Protein AF-C4Z2N6-F1 (afdb_monomer_lite)

Secondary structure (DSSP, 8-state):
---EEEE--SHHHHHHHHHH-TTTEEEEE-S-TTTTT-EETTEEEE-GGGS-TTGGG-EEEE-S-HHHHHHHHHHHHHTT---EEEHHHHHHHHHTTSS-HHHHHHHTT-HHHHHHHHHHHHHHHHHHHHHHHHHHHHHT-TTSPPPP-HHHHHHHHHHHHHHHHHHHHHHHTT---EE-HHHHHHHHHTSSS-TT-----EE--GGG--

Structure (mmCIF, N/CA/C/O backbone):
data_AF-C4Z2N6-F1
#
_entry.id   AF-C4Z2N6-F1
#
loop_
_atom_site.group_PDB
_atom_site.id
_atom_site.type_symbol
_atom_site.label_atom_id
_atom_site.label_alt_id
_atom_site.label_comp_id
_atom_site.label_asym_id
_atom_site.label_entity_id
_atom_site.label_seq_id
_atom_site.pdbx_PDB_ins_code
_atom_site.Cartn_x
_atom_site.Cartn_y
_atom_site.Cartn_z
_atom_site.occupancy
_atom_site.B_iso_or_equiv
_atom_site.auth_seq_id
_atom_site.auth_comp_id
_atom_site.auth_asym_id
_atom_site.auth_atom_id
_atom_site.pdbx_PDB_model_num
ATOM 1 N N . MET A 1 1 ? -20.033 0.110 27.154 1.00 59.03 1 MET A N 1
ATOM 2 C CA . MET A 1 1 ? -20.670 0.481 25.871 1.00 59.03 1 MET A CA 1
ATOM 3 C C . MET A 1 1 ? -19.656 0.212 24.786 1.00 59.03 1 MET A C 1
ATOM 5 O O . MET A 1 1 ? -18.536 0.686 24.931 1.00 59.03 1 MET A O 1
ATOM 9 N N . SER A 1 2 ? -20.032 -0.564 23.775 1.00 63.75 2 SER A N 1
ATOM 10 C CA . SER A 1 2 ? -19.228 -0.868 22.589 1.00 63.75 2 SER A CA 1
ATOM 11 C C . SER A 1 2 ? -19.004 0.410 21.782 1.00 63.75 2 SER A C 1
ATOM 13 O O . SER A 1 2 ? -19.960 1.149 21.546 1.00 63.75 2 SER A O 1
ATOM 15 N N .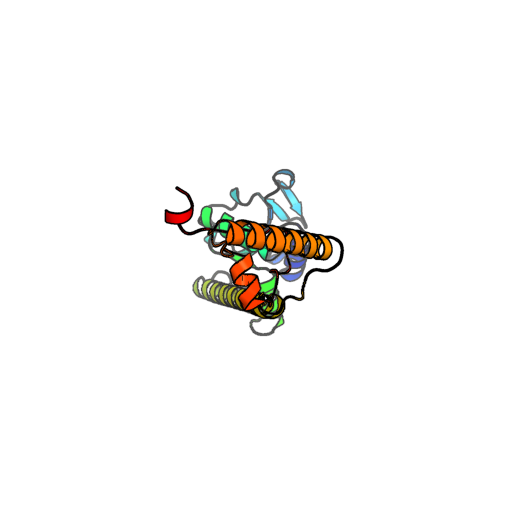 LYS A 1 3 ? -17.762 0.707 21.390 1.00 83.75 3 LYS A N 1
ATOM 16 C CA . LYS A 1 3 ? -17.433 1.957 20.675 1.00 83.75 3 LYS A CA 1
ATOM 17 C C . LYS A 1 3 ? -16.429 1.770 19.536 1.00 83.75 3 LYS A C 1
ATOM 19 O O . LYS A 1 3 ? -15.887 2.749 19.028 1.00 83.75 3 LYS A O 1
ATOM 24 N N . ILE A 1 4 ? -16.166 0.529 19.132 1.00 93.94 4 ILE A N 1
ATOM 25 C CA . ILE A 1 4 ? -15.341 0.240 17.960 1.00 93.94 4 ILE A CA 1
ATOM 26 C C . ILE A 1 4 ? -16.245 0.068 16.743 1.00 93.94 4 ILE A C 1
ATOM 28 O O . ILE A 1 4 ? -17.165 -0.749 16.763 1.00 93.94 4 ILE A O 1
ATOM 32 N N . ILE A 1 5 ? -15.954 0.802 15.673 1.00 95.50 5 ILE A N 1
ATOM 33 C CA . ILE A 1 5 ? -16.552 0.582 14.353 1.00 95.50 5 ILE A CA 1
ATOM 34 C C . ILE A 1 5 ? -15.518 -0.143 13.497 1.00 95.50 5 ILE A C 1
ATOM 36 O O . ILE A 1 5 ? -14.424 0.374 13.268 1.00 95.50 5 ILE A O 1
ATOM 40 N N . VAL A 1 6 ? -15.848 -1.339 13.016 1.00 97.56 6 VAL A N 1
ATOM 41 C CA . VAL A 1 6 ? -14.958 -2.102 12.132 1.00 97.56 6 VAL A CA 1
ATOM 42 C C . VAL A 1 6 ? -15.274 -1.739 10.686 1.00 97.56 6 VAL A C 1
ATOM 44 O O . VAL A 1 6 ? -16.314 -2.112 10.152 1.00 97.56 6 VAL A O 1
ATOM 47 N N . PHE A 1 7 ? -14.377 -1.014 10.025 1.00 97.62 7 PHE A N 1
ATOM 48 C CA . PHE A 1 7 ? -14.534 -0.660 8.620 1.00 97.62 7 PHE A CA 1
ATOM 49 C C . PHE A 1 7 ? -13.938 -1.765 7.737 1.00 97.62 7 PHE A C 1
ATOM 51 O O . PHE A 1 7 ? -12.720 -1.919 7.640 1.00 97.62 7 PHE A O 1
ATOM 58 N N . GLY A 1 8 ? -14.825 -2.519 7.090 1.00 97.31 8 GLY A N 1
ATOM 59 C CA . GLY A 1 8 ? -14.553 -3.617 6.170 1.00 97.31 8 GLY A CA 1
ATOM 60 C C . GLY A 1 8 ? -15.234 -4.899 6.643 1.00 97.31 8 GLY A C 1
ATOM 61 O O . GLY A 1 8 ? -14.950 -5.382 7.735 1.00 97.31 8 GLY A O 1
ATOM 62 N N . THR A 1 9 ? -16.096 -5.497 5.816 1.00 97.06 9 THR A N 1
ATOM 63 C CA . THR A 1 9 ? -16.852 -6.720 6.180 1.00 97.06 9 THR A CA 1
ATOM 64 C C . THR A 1 9 ? -16.238 -8.013 5.630 1.00 97.06 9 THR A C 1
ATOM 66 O O . THR A 1 9 ? -16.849 -9.078 5.680 1.00 97.06 9 THR A O 1
ATOM 69 N N . GLY A 1 10 ? -15.042 -7.934 5.040 1.00 95.31 10 GLY A N 1
ATOM 70 C CA . GLY A 1 10 ? -14.347 -9.077 4.444 1.00 95.31 10 GLY A CA 1
ATOM 71 C C . GLY A 1 10 ? -13.639 -9.977 5.466 1.00 95.31 10 GLY A C 1
ATOM 72 O O . GLY A 1 10 ? -13.922 -9.965 6.662 1.00 95.31 10 GLY A O 1
ATOM 73 N N . LYS A 1 11 ? -12.640 -10.736 4.991 1.00 96.00 11 LYS A N 1
ATOM 74 C CA . LYS A 1 11 ? -11.807 -11.617 5.834 1.00 96.00 11 LYS A CA 1
ATOM 75 C C . LYS A 1 11 ? -11.208 -10.882 7.043 1.00 96.00 11 LYS A C 1
ATOM 77 O O . LYS A 1 11 ? -11.301 -11.375 8.159 1.00 96.00 11 LYS A O 1
ATOM 82 N N . TYR A 1 12 ? -10.623 -9.706 6.818 1.00 97.31 12 TYR A N 1
ATOM 83 C CA . TYR A 1 12 ? -10.022 -8.902 7.885 1.00 97.31 12 TYR A CA 1
ATOM 84 C C . TYR A 1 12 ? -11.065 -8.345 8.858 1.00 97.31 12 TYR A C 1
ATOM 86 O O . TYR A 1 12 ? -10.772 -8.239 10.041 1.00 97.31 12 TYR A O 1
ATOM 94 N N . GLY A 1 13 ? -12.277 -8.037 8.384 1.00 97.44 13 GLY A N 1
ATOM 95 C CA . GLY A 1 13 ? -13.393 -7.623 9.236 1.00 97.44 13 GLY A CA 1
ATOM 96 C C . GLY A 1 13 ? -13.795 -8.708 10.223 1.00 97.44 13 GLY A C 1
ATOM 97 O O . GLY A 1 13 ? -13.942 -8.444 11.413 1.00 97.44 13 GLY A O 1
ATOM 98 N N . LYS A 1 14 ? -13.888 -9.953 9.740 1.00 96.50 14 LYS A N 1
ATOM 99 C CA . LYS A 1 14 ? -14.083 -11.122 10.603 1.00 96.50 14 LYS A CA 1
ATOM 100 C C . LYS A 1 14 ? -12.952 -11.265 11.624 1.00 96.50 14 LYS A C 1
ATOM 102 O O . LYS A 1 14 ? -13.233 -11.391 12.805 1.00 96.50 14 LYS A O 1
ATOM 107 N N . GLU A 1 15 ? -11.695 -11.219 11.182 1.00 97.56 15 GLU A N 1
ATOM 108 C CA . GLU A 1 15 ? -10.551 -11.324 12.100 1.00 97.56 15 GLU A CA 1
ATOM 109 C C . GLU A 1 15 ? -10.554 -10.211 13.160 1.00 97.56 15 GLU A C 1
ATOM 111 O O . GLU A 1 15 ? -10.224 -10.471 14.313 1.00 97.56 15 GLU A O 1
ATOM 116 N N . ALA A 1 16 ? -10.941 -8.985 12.791 1.00 97.75 16 ALA A N 1
ATOM 117 C CA . ALA A 1 16 ? -11.064 -7.871 13.723 1.00 97.75 16 ALA A CA 1
ATOM 118 C C . ALA A 1 16 ? -12.180 -8.104 14.744 1.00 97.75 16 ALA A C 1
ATOM 120 O O . ALA A 1 16 ? -11.964 -7.905 15.936 1.00 97.75 16 ALA A O 1
A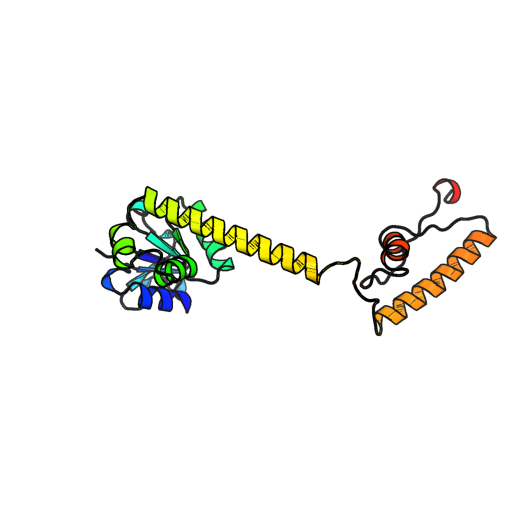TOM 121 N N . TYR A 1 17 ? -13.344 -8.572 14.297 1.00 97.56 17 TYR A N 1
ATOM 122 C CA . TYR A 1 17 ? -14.451 -8.921 15.182 1.00 97.56 17 TYR A CA 1
ATOM 123 C C . TYR A 1 17 ? -14.075 -10.025 16.172 1.00 97.56 17 TYR A C 1
ATOM 125 O O . TYR A 1 17 ? -14.248 -9.850 17.375 1.00 97.56 17 TYR A O 1
ATOM 133 N N . ASP A 1 18 ? -13.483 -11.116 15.678 1.00 96.94 18 ASP A N 1
ATOM 134 C CA . ASP A 1 18 ? -13.031 -12.236 16.508 1.00 96.94 18 ASP A CA 1
ATOM 135 C C . ASP A 1 18 ? -11.961 -11.786 17.527 1.00 96.94 18 ASP A C 1
ATOM 137 O O . ASP A 1 18 ? -11.887 -12.326 18.628 1.00 96.94 18 ASP A O 1
ATOM 141 N N . PHE A 1 19 ? -11.140 -10.786 17.178 1.00 96.88 19 PHE A N 1
ATOM 142 C CA . PHE A 1 19 ? -10.087 -10.248 18.043 1.00 96.88 19 PHE A CA 1
ATOM 143 C C . PHE A 1 19 ? -10.607 -9.293 19.126 1.00 96.88 19 PHE A C 1
ATOM 145 O O . PHE A 1 19 ? -10.176 -9.390 20.272 1.00 96.88 19 PHE A O 1
ATOM 152 N N . PHE A 1 20 ? -11.495 -8.353 18.784 1.00 95.50 20 PHE A N 1
ATOM 153 C CA . PHE A 1 20 ? -12.014 -7.373 19.748 1.00 95.50 20 PHE A CA 1
ATOM 154 C C . PHE A 1 20 ? -13.186 -7.905 20.575 1.00 95.50 20 PHE A C 1
ATOM 156 O O . PHE A 1 20 ? -13.403 -7.427 21.687 1.00 95.50 20 PHE A O 1
ATOM 163 N N . GLY A 1 21 ? -13.918 -8.891 20.062 1.00 94.38 21 GLY A N 1
ATOM 164 C CA . GLY A 1 21 ? -15.084 -9.463 20.718 1.00 94.38 21 GLY A CA 1
ATOM 165 C C . GLY A 1 21 ? -16.353 -8.619 20.573 1.00 94.38 21 GLY A C 1
ATOM 166 O O . GLY A 1 21 ? -16.322 -7.415 20.297 1.00 94.38 21 GLY A O 1
ATOM 167 N N . ASP A 1 22 ? -17.485 -9.287 20.789 1.00 93.56 22 ASP A N 1
ATOM 168 C CA . ASP A 1 22 ? -18.833 -8.738 20.616 1.00 93.56 22 ASP A CA 1
ATOM 169 C C . ASP A 1 22 ? -19.096 -7.488 21.475 1.00 93.56 22 ASP A C 1
ATOM 171 O O . ASP A 1 22 ? -19.638 -6.493 20.989 1.00 93.56 22 ASP A O 1
ATOM 175 N N . ASP A 1 23 ? -18.628 -7.502 22.726 1.00 91.94 23 ASP A N 1
ATOM 176 C CA . ASP A 1 23 ? -18.842 -6.421 23.694 1.00 91.94 23 ASP A CA 1
ATOM 177 C C . ASP A 1 23 ? -18.187 -5.095 23.281 1.00 91.94 23 ASP A C 1
ATOM 179 O O . ASP A 1 23 ? -18.617 -4.022 23.717 1.00 91.94 23 ASP A O 1
ATOM 183 N N . ASN A 1 24 ? -17.157 -5.140 22.431 1.00 93.31 24 ASN A N 1
ATOM 184 C CA . ASN A 1 24 ? -16.379 -3.965 22.040 1.00 93.31 24 ASN A CA 1
ATOM 185 C C . ASN A 1 24 ? -16.774 -3.417 20.663 1.00 93.31 24 ASN A C 1
ATOM 187 O O . ASN A 1 24 ? -16.679 -2.203 20.443 1.00 93.31 24 ASN A O 1
ATOM 191 N N . VAL A 1 25 ? -17.253 -4.277 19.758 1.00 95.38 25 VAL A N 1
ATOM 192 C CA . VAL A 1 25 ? -17.661 -3.893 18.400 1.00 95.38 25 VAL A CA 1
ATOM 193 C C . VAL A 1 25 ? -19.108 -3.402 18.388 1.00 95.38 25 VAL A C 1
ATOM 195 O O . VAL A 1 25 ? -20.037 -4.117 18.761 1.00 95.38 25 VAL A O 1
ATOM 198 N N . LEU A 1 26 ? -19.299 -2.164 17.936 1.00 94.50 26 LEU A N 1
ATOM 199 C CA . LEU A 1 26 ? -20.604 -1.518 17.816 1.00 94.50 26 LEU A CA 1
ATOM 200 C C . LEU A 1 26 ? -21.303 -1.889 16.505 1.00 94.50 26 LEU A C 1
ATOM 202 O O . LEU A 1 26 ? -22.452 -2.319 16.508 1.00 94.50 26 LEU A O 1
ATOM 206 N N . CYS A 1 27 ? -20.613 -1.690 15.385 1.00 95.19 27 CYS A N 1
ATOM 207 C CA . CYS A 1 27 ? -21.130 -1.925 14.043 1.00 95.19 27 CYS A CA 1
ATOM 208 C C . CYS A 1 27 ? -19.985 -2.153 13.050 1.00 95.19 27 CYS A C 1
ATOM 210 O O . CYS A 1 27 ? -18.806 -1.943 13.367 1.00 95.19 27 CYS A O 1
ATOM 212 N N . PHE A 1 28 ? -20.341 -2.580 11.842 1.00 97.12 28 PHE A N 1
ATOM 213 C CA . PHE A 1 28 ? -19.430 -2.610 10.706 1.00 97.12 28 PHE A CA 1
ATOM 214 C C . PHE A 1 28 ? -19.718 -1.440 9.773 1.00 97.12 28 PHE A C 1
ATOM 216 O O . PHE A 1 28 ? -20.867 -1.048 9.610 1.00 97.12 28 PHE A O 1
ATOM 223 N N . ALA A 1 29 ? -18.693 -0.932 9.100 1.00 96.31 29 ALA A N 1
ATOM 224 C CA . ALA A 1 29 ? -18.852 -0.034 7.962 1.0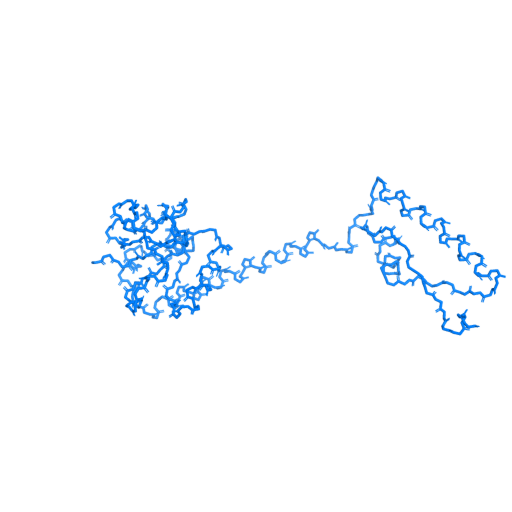0 96.31 29 ALA A CA 1
ATOM 225 C C . ALA A 1 29 ? -18.359 -0.721 6.683 1.00 96.31 29 ALA A C 1
ATOM 227 O O . ALA A 1 29 ? -17.367 -1.450 6.725 1.00 96.31 29 ALA A O 1
ATOM 228 N N . ASP A 1 30 ? -19.014 -0.492 5.546 1.00 96.69 30 ASP A N 1
ATOM 229 C CA . ASP A 1 30 ? -18.537 -0.959 4.240 1.00 96.69 30 ASP A CA 1
ATOM 230 C C . ASP A 1 30 ? -18.961 0.001 3.119 1.00 96.69 30 ASP A C 1
ATOM 232 O O . ASP A 1 30 ? -20.044 0.579 3.154 1.00 96.69 30 ASP A O 1
ATOM 236 N N . ASN A 1 31 ? -18.108 0.182 2.107 1.00 95.44 31 ASN A N 1
ATOM 237 C CA . ASN A 1 31 ? -18.411 1.051 0.964 1.00 95.44 31 ASN A CA 1
ATOM 238 C C . ASN A 1 31 ? -19.464 0.446 0.019 1.00 95.44 31 ASN A C 1
ATOM 240 O O . ASN A 1 31 ? -20.006 1.144 -0.840 1.00 95.44 31 ASN A O 1
ATOM 244 N N . ASN A 1 32 ? -19.753 -0.851 0.134 1.00 95.00 32 ASN A N 1
ATOM 245 C CA . ASN A 1 32 ? -20.773 -1.505 -0.664 1.00 95.00 32 ASN A CA 1
ATOM 246 C C . ASN A 1 32 ? -22.182 -1.201 -0.129 1.00 95.00 32 ASN A C 1
ATOM 248 O O . ASN A 1 32 ? -22.664 -1.859 0.792 1.00 95.00 32 ASN A O 1
ATOM 252 N N . ALA A 1 33 ? -22.887 -0.282 -0.793 1.00 92.62 33 ALA A N 1
ATOM 253 C CA . ALA A 1 33 ? -24.262 0.096 -0.454 1.00 92.62 33 ALA A CA 1
ATOM 254 C C . ALA A 1 33 ? -25.269 -1.071 -0.450 1.00 92.62 33 ALA A C 1
ATOM 256 O O . ALA A 1 33 ? -26.308 -0.987 0.195 1.00 92.62 33 ALA A O 1
ATOM 257 N N . ALA A 1 34 ? -24.978 -2.187 -1.129 1.00 94.94 34 ALA A N 1
ATOM 258 C CA . ALA A 1 34 ? -25.828 -3.378 -1.077 1.00 94.94 34 ALA A CA 1
ATOM 259 C C . ALA A 1 34 ? -25.720 -4.149 0.255 1.00 94.94 34 ALA A C 1
ATOM 261 O O . ALA A 1 34 ? -26.480 -5.101 0.475 1.00 94.94 34 ALA A O 1
ATOM 262 N N . LEU A 1 35 ? -24.745 -3.813 1.104 1.00 93.06 35 LEU A N 1
ATOM 263 C CA . LEU A 1 35 ? -24.565 -4.388 2.437 1.00 93.06 35 LEU A CA 1
ATOM 264 C C . LEU A 1 35 ? -25.200 -3.537 3.536 1.00 93.06 35 LEU A C 1
ATOM 266 O O . LEU A 1 35 ? -25.504 -4.078 4.594 1.00 93.06 35 LEU A O 1
ATOM 270 N N . THR A 1 36 ? -25.442 -2.254 3.284 1.00 92.69 36 THR A N 1
ATOM 271 C CA . THR A 1 36 ? -26.035 -1.327 4.251 1.00 92.69 36 THR A CA 1
ATOM 272 C C . THR A 1 36 ? -27.388 -1.829 4.762 1.00 92.69 36 THR A C 1
ATOM 274 O O . THR A 1 36 ? -28.222 -2.295 3.983 1.00 92.69 36 THR A O 1
ATOM 277 N N . GLY A 1 37 ? -27.595 -1.768 6.079 1.00 90.94 37 GLY A N 1
ATOM 278 C CA . GLY A 1 37 ? -28.799 -2.258 6.760 1.00 90.94 37 GLY A CA 1
ATOM 279 C C . GLY A 1 37 ? -28.878 -3.783 6.903 1.00 90.94 37 GLY A C 1
ATOM 280 O O . GLY A 1 37 ? -29.836 -4.301 7.479 1.00 90.94 37 GLY A O 1
ATOM 281 N N . LYS A 1 38 ? -27.892 -4.535 6.392 1.00 96.31 38 LYS A N 1
ATOM 282 C CA . LYS A 1 38 ? -27.722 -5.955 6.731 1.00 96.31 38 LYS A CA 1
ATOM 283 C C . LYS A 1 38 ? -26.947 -6.088 8.035 1.00 96.31 38 LYS A C 1
ATOM 285 O O . LYS A 1 38 ? -26.302 -5.151 8.493 1.00 96.31 38 LYS A O 1
ATOM 290 N N . TYR A 1 39 ? -26.983 -7.290 8.597 1.00 95.38 39 TYR A N 1
ATOM 291 C CA . TYR A 1 39 ? -26.300 -7.611 9.841 1.00 95.38 39 TYR A CA 1
ATOM 292 C C . TYR A 1 39 ? -25.177 -8.614 9.603 1.00 95.38 39 TYR A C 1
ATOM 294 O O . TYR A 1 39 ? -25.331 -9.579 8.849 1.00 95.38 39 TYR A O 1
ATOM 302 N N . LEU A 1 40 ? -24.059 -8.396 10.286 1.00 93.88 40 LEU A N 1
ATOM 303 C CA . LEU A 1 40 ? -22.932 -9.308 10.382 1.00 93.88 40 LEU A CA 1
ATOM 304 C C . LEU A 1 40 ? -22.613 -9.498 11.868 1.00 93.88 40 LEU A C 1
ATOM 306 O O . LEU A 1 40 ? -22.318 -8.531 12.558 1.00 93.88 40 LEU A O 1
ATOM 310 N N . TYR A 1 41 ? -22.710 -10.735 12.362 1.00 93.81 41 TYR A N 1
ATOM 311 C CA . TYR A 1 41 ? -22.591 -11.053 13.796 1.00 93.81 41 TYR A CA 1
ATOM 312 C C . TYR A 1 41 ? -23.525 -10.214 14.684 1.00 93.81 41 TYR A C 1
ATOM 314 O O . TYR A 1 41 ? -23.101 -9.656 15.684 1.00 93.81 41 TYR A O 1
ATOM 322 N N . GLU A 1 42 ? -24.789 -10.064 14.272 1.00 94.19 42 GLU A N 1
ATOM 323 C CA . GLU A 1 42 ? -25.796 -9.242 14.976 1.00 94.19 42 GLU A CA 1
ATOM 324 C C . GLU A 1 42 ? -25.465 -7.739 15.045 1.00 94.19 42 GLU A C 1
ATOM 326 O O . GLU A 1 42 ? -26.238 -6.951 15.587 1.00 94.19 42 GLU A O 1
ATOM 331 N N . LYS A 1 43 ? -24.369 -7.310 14.411 1.00 94.19 43 LYS A N 1
ATOM 332 C CA . LYS A 1 43 ? -23.990 -5.909 14.251 1.00 94.19 43 LYS A CA 1
ATOM 333 C C . LYS A 1 43 ? -24.450 -5.393 12.899 1.00 94.19 43 LYS A C 1
ATOM 335 O O . LYS A 1 43 ? -24.261 -6.049 11.876 1.00 94.19 43 LYS A O 1
ATOM 340 N N . GLU A 1 44 ? -25.047 -4.211 12.892 1.00 95.94 44 GLU A N 1
ATOM 341 C CA . GLU A 1 44 ? -25.468 -3.553 11.658 1.00 95.94 44 GLU A CA 1
ATOM 342 C C . GLU A 1 44 ? -24.256 -3.190 10.787 1.00 95.94 44 GLU A C 1
ATOM 344 O O . GLU A 1 44 ? -23.183 -2.854 11.297 1.00 95.94 44 GLU A O 1
ATOM 349 N N . ILE A 1 45 ? -24.431 -3.260 9.468 1.00 97.00 45 ILE A N 1
ATOM 350 C CA . ILE A 1 45 ? -23.489 -2.736 8.483 1.00 97.00 45 ILE A CA 1
ATOM 351 C C . ILE A 1 45 ? -24.006 -1.377 8.003 1.00 97.00 45 ILE A C 1
ATOM 353 O O . ILE A 1 45 ? -25.095 -1.291 7.433 1.00 97.00 45 ILE A O 1
ATOM 357 N N . ILE A 1 46 ? -23.211 -0.330 8.192 1.00 95.50 46 ILE A N 1
ATOM 358 C CA . ILE A 1 46 ? -23.520 1.048 7.791 1.00 95.50 46 ILE A CA 1
ATOM 359 C C . ILE A 1 46 ? -22.634 1.499 6.624 1.00 95.50 46 ILE A C 1
ATOM 361 O O . ILE A 1 46 ? -21.579 0.908 6.366 1.00 95.50 46 ILE A O 1
ATOM 365 N N . LEU A 1 47 ? -23.026 2.558 5.910 1.00 94.88 47 LEU A N 1
ATOM 366 C CA . LEU A 1 47 ? -22.071 3.243 5.038 1.00 94.88 47 LEU A CA 1
ATOM 367 C C . LEU A 1 47 ? -21.116 4.080 5.891 1.00 94.88 47 LEU A C 1
ATOM 369 O O . LEU A 1 47 ? -21.517 4.604 6.931 1.00 94.88 47 LEU A O 1
ATOM 373 N N . PRO A 1 48 ? -19.877 4.320 5.431 1.00 92.44 48 PRO A N 1
ATOM 374 C CA . PRO A 1 48 ? -18.996 5.269 6.099 1.00 92.44 48 PRO A CA 1
ATOM 375 C C . PRO A 1 48 ? -19.634 6.654 6.230 1.00 92.44 48 PRO A C 1
ATOM 377 O O . PRO A 1 48 ? -19.446 7.310 7.248 1.00 92.44 48 PRO A O 1
ATOM 380 N N . SER A 1 49 ? -20.422 7.088 5.235 1.00 90.62 49 SER A N 1
ATOM 381 C CA . SER A 1 49 ? -21.160 8.361 5.265 1.00 90.62 49 SER A CA 1
ATOM 382 C C . SER A 1 49 ? -22.149 8.482 6.421 1.00 90.62 49 SER A C 1
ATOM 384 O O . SER A 1 49 ? -22.492 9.598 6.799 1.00 90.62 49 SER A O 1
ATOM 386 N N . ASP A 1 50 ? -22.591 7.353 6.972 1.00 89.81 50 ASP A N 1
ATOM 387 C CA . ASP A 1 50 ? -23.573 7.298 8.053 1.00 89.81 50 ASP A CA 1
ATOM 388 C C . ASP A 1 50 ? -22.900 7.305 9.436 1.00 89.81 50 ASP A C 1
ATOM 390 O O . ASP A 1 50 ? -23.583 7.326 10.463 1.00 89.81 50 ASP A O 1
ATOM 394 N N . ILE A 1 51 ? -21.560 7.314 9.487 1.00 88.44 51 ILE A N 1
ATOM 395 C CA . ILE A 1 51 ? -20.814 7.532 10.727 1.00 88.44 51 ILE A CA 1
ATOM 396 C C . ILE A 1 51 ? -21.155 8.944 11.225 1.00 88.44 51 ILE A C 1
ATOM 398 O O . ILE A 1 51 ? -20.767 9.950 10.634 1.00 88.44 51 ILE A O 1
ATOM 402 N N . GLN A 1 52 ? -21.945 9.002 12.299 1.00 74.38 52 GLN A N 1
ATOM 403 C CA . GLN A 1 52 ? -22.566 10.224 12.811 1.00 74.38 52 GLN A CA 1
ATOM 404 C C . GLN A 1 52 ? -21.551 11.293 13.250 1.00 74.38 52 GLN A C 1
ATOM 406 O O . GLN A 1 52 ? -20.381 11.017 13.518 1.00 74.38 52 GLN A O 1
ATOM 411 N N . SER A 1 53 ? -22.038 12.524 13.461 1.00 67.31 53 SER A N 1
ATOM 412 C CA . SER A 1 53 ? -21.259 13.658 13.993 1.00 67.31 53 SER A CA 1
ATOM 413 C C . SER A 1 53 ? -20.603 13.399 15.362 1.00 67.31 53 SER A C 1
ATOM 415 O O . SER A 1 53 ? -19.706 14.139 15.755 1.00 67.31 53 SER A O 1
ATOM 417 N N . HIS A 1 54 ? -20.997 12.329 16.058 1.00 69.69 54 HIS A N 1
ATOM 418 C CA . HIS A 1 54 ? -20.375 11.826 17.285 1.00 69.69 54 HIS A CA 1
ATOM 419 C C . HIS A 1 54 ? -19.152 10.924 17.028 1.00 69.69 54 HIS A C 1
ATOM 421 O O . HIS A 1 54 ? -18.742 10.183 17.912 1.00 69.69 54 HIS A O 1
ATOM 427 N N . TYR A 1 55 ? -18.526 10.983 15.846 1.00 72.38 55 TYR A N 1
ATOM 428 C CA . TYR A 1 55 ? -17.366 10.156 15.474 1.00 72.38 55 TYR A CA 1
ATOM 429 C C . TYR A 1 55 ? -16.195 10.200 16.470 1.00 72.38 55 TYR A C 1
ATOM 431 O O . TYR A 1 55 ? -15.413 9.259 16.531 1.00 72.38 55 TYR A O 1
ATOM 439 N N . LYS A 1 56 ? -16.076 11.264 17.274 1.00 74.31 56 LYS A N 1
ATOM 440 C CA . LYS A 1 56 ? -15.071 11.377 18.346 1.00 74.31 56 LYS A CA 1
ATOM 441 C C . LYS A 1 56 ? -15.299 10.403 19.505 1.00 74.31 56 LYS A C 1
ATOM 443 O O . LYS A 1 56 ? -14.388 10.164 20.287 1.00 74.31 56 LYS A O 1
ATOM 448 N N . GLU A 1 57 ? -16.500 9.848 19.620 1.00 83.12 57 GLU A N 1
ATOM 449 C CA . GLU A 1 57 ? -16.859 8.859 20.636 1.00 83.12 57 GLU A CA 1
ATOM 450 C C . GLU A 1 57 ? -16.534 7.427 20.200 1.00 83.12 57 GLU A C 1
ATOM 452 O O . GLU A 1 57 ? -16.667 6.507 21.008 1.00 83.12 57 GLU A O 1
ATOM 457 N N . TYR A 1 58 ? -16.097 7.233 18.952 1.00 88.25 58 TYR A N 1
ATOM 458 C CA . TYR A 1 58 ? -15.808 5.925 18.382 1.00 88.25 58 TYR A CA 1
ATOM 459 C C . TYR A 1 58 ? -14.363 5.838 17.897 1.00 88.25 58 TYR A C 1
ATOM 461 O O . TYR A 1 58 ? -13.793 6.803 17.389 1.00 88.25 58 TYR A O 1
ATOM 469 N N . LEU A 1 59 ? -13.785 4.644 18.000 1.00 92.38 59 LEU A N 1
ATOM 470 C CA . LEU A 1 59 ? -12.552 4.309 17.299 1.00 92.38 59 LEU A CA 1
ATOM 471 C C . LEU A 1 59 ? -12.899 3.520 16.038 1.00 92.38 59 LEU A C 1
ATOM 473 O O . LEU A 1 59 ? -13.565 2.485 16.112 1.00 92.38 59 LEU A O 1
ATOM 477 N N . ILE A 1 60 ? -12.406 3.972 14.887 1.00 95.00 60 ILE A N 1
ATOM 478 C CA . ILE A 1 60 ? -12.568 3.231 13.638 1.00 95.00 60 ILE A CA 1
ATOM 479 C C . ILE A 1 60 ? -11.381 2.293 13.445 1.00 95.00 60 ILE A C 1
ATOM 481 O O . ILE A 1 60 ? -10.231 2.721 13.367 1.00 95.00 60 ILE A O 1
ATOM 485 N N . ILE A 1 61 ? -11.657 1.002 13.315 1.00 97.12 61 ILE A N 1
ATOM 486 C CA . ILE A 1 61 ? -10.653 0.004 12.968 1.00 97.12 61 ILE A CA 1
ATOM 487 C C . ILE A 1 61 ? -10.759 -0.320 11.481 1.00 97.12 61 ILE A C 1
ATOM 489 O O . ILE A 1 61 ? -11.756 -0.874 11.025 1.00 97.12 61 ILE A O 1
ATOM 493 N N . LEU A 1 62 ? -9.710 -0.003 10.725 1.00 98.06 62 LEU A N 1
ATOM 494 C CA . LEU A 1 62 ? -9.612 -0.295 9.297 1.00 98.06 62 LEU A CA 1
ATOM 495 C C . LEU A 1 62 ? -9.195 -1.752 9.101 1.00 98.06 62 LEU A C 1
ATOM 497 O O . LEU A 1 62 ? -8.063 -2.139 9.412 1.00 98.06 62 LEU A O 1
ATOM 501 N N . ALA A 1 63 ? -10.113 -2.559 8.582 1.00 97.88 63 ALA A N 1
ATOM 502 C CA . ALA A 1 63 ? -9.979 -4.000 8.453 1.00 97.88 63 ALA A CA 1
ATOM 503 C C . ALA A 1 63 ? -9.961 -4.418 6.973 1.00 97.88 63 ALA A C 1
ATOM 505 O O . ALA A 1 63 ? -10.903 -5.011 6.443 1.00 97.88 63 ALA A O 1
ATOM 506 N N . ALA A 1 64 ? -8.846 -4.129 6.302 1.00 96.81 64 ALA A N 1
ATOM 507 C CA . ALA A 1 64 ? -8.577 -4.521 4.921 1.00 96.81 64 ALA A CA 1
ATOM 508 C C . ALA A 1 64 ? -7.074 -4.783 4.695 1.00 96.81 64 ALA A C 1
ATOM 510 O O . ALA A 1 64 ? -6.275 -4.807 5.635 1.00 96.81 64 ALA A O 1
ATOM 511 N N . ARG A 1 65 ? -6.681 -5.005 3.433 1.00 93.25 65 ARG A N 1
ATOM 512 C CA . ARG A 1 65 ? -5.260 -5.002 3.041 1.00 93.25 65 ARG A CA 1
ATOM 513 C C . ARG A 1 65 ? -4.675 -3.603 3.219 1.00 93.25 65 ARG A C 1
ATOM 515 O O . ARG A 1 65 ? -5.405 -2.624 3.121 1.00 93.25 65 ARG A O 1
ATOM 522 N N . GLU A 1 66 ? -3.368 -3.523 3.442 1.00 87.19 66 GLU A N 1
ATOM 523 C CA . GLU A 1 66 ? -2.676 -2.271 3.768 1.00 87.19 66 GLU A CA 1
ATOM 524 C C . GLU A 1 66 ? -2.940 -1.156 2.748 1.00 87.19 66 GLU A C 1
ATOM 526 O O . GLU A 1 66 ? -3.282 -0.045 3.144 1.00 87.19 66 GLU A O 1
ATOM 531 N N . GLU A 1 67 ? -2.896 -1.467 1.452 1.00 88.75 67 GLU A N 1
ATOM 532 C CA . GLU A 1 67 ? -3.145 -0.496 0.381 1.00 88.75 67 GLU A CA 1
ATOM 533 C C . GLU A 1 67 ? -4.585 0.034 0.409 1.00 88.75 67 GLU A C 1
ATOM 535 O O . GLU A 1 67 ? -4.819 1.222 0.218 1.00 88.75 67 GLU A O 1
ATOM 540 N N . LEU A 1 68 ? -5.554 -0.837 0.705 1.00 94.56 68 LEU A N 1
ATOM 541 C CA . LEU A 1 68 ? -6.959 -0.446 0.829 1.00 94.56 68 LEU A CA 1
ATOM 542 C C . LEU A 1 68 ? -7.203 0.372 2.097 1.00 94.56 68 LEU A C 1
ATOM 544 O O . LEU A 1 68 ? -7.975 1.324 2.061 1.00 94.56 68 LEU A O 1
ATOM 548 N N . CYS A 1 69 ? -6.532 0.041 3.203 1.00 95.31 69 CYS A N 1
ATOM 549 C CA . CYS A 1 69 ? -6.638 0.819 4.433 1.00 95.31 69 CYS A CA 1
ATOM 550 C C . CYS A 1 69 ? -6.146 2.260 4.244 1.00 95.31 69 CYS A C 1
ATOM 552 O O . CYS A 1 69 ? -6.719 3.153 4.855 1.00 95.31 69 CYS A O 1
ATOM 554 N N . ILE A 1 70 ? -5.139 2.505 3.397 1.00 92.88 70 ILE A N 1
ATOM 555 C CA . ILE A 1 70 ? -4.687 3.870 3.072 1.00 92.88 70 ILE A CA 1
ATOM 556 C C . ILE A 1 70 ? -5.809 4.657 2.379 1.00 92.88 70 ILE A C 1
ATOM 558 O O . ILE A 1 70 ? -6.107 5.782 2.775 1.00 92.88 70 ILE A O 1
ATOM 562 N N . GLU A 1 71 ? -6.483 4.056 1.395 1.00 95.00 71 GLU A N 1
ATOM 563 C CA . GLU A 1 71 ? -7.618 4.691 0.710 1.00 95.00 71 GLU A CA 1
ATOM 564 C C . GLU A 1 71 ? -8.802 4.937 1.656 1.00 95.00 71 GLU A C 1
ATOM 566 O O . GLU A 1 71 ? -9.433 5.993 1.616 1.00 95.00 71 GLU A O 1
ATOM 571 N N . MET A 1 72 ? -9.082 3.988 2.552 1.00 96.12 72 MET A N 1
ATOM 572 C CA . MET A 1 72 ? -10.125 4.123 3.571 1.00 96.12 72 MET A CA 1
ATOM 573 C C . MET A 1 72 ? -9.803 5.244 4.569 1.00 96.12 72 MET A C 1
ATOM 575 O O . MET A 1 72 ? -10.677 6.039 4.900 1.00 96.12 72 MET A O 1
ATOM 579 N N . GLU A 1 73 ? -8.554 5.346 5.026 1.00 94.44 73 GLU A N 1
ATOM 580 C CA . GLU A 1 73 ? -8.092 6.426 5.907 1.00 94.44 73 GLU A CA 1
ATOM 581 C C . GLU A 1 73 ? -8.223 7.792 5.219 1.00 94.44 73 GLU A C 1
ATOM 583 O O . GLU A 1 73 ? -8.732 8.744 5.809 1.00 94.44 73 GLU A O 1
ATOM 588 N N . TYR A 1 74 ? -7.858 7.876 3.937 1.00 94.44 74 TYR A N 1
ATOM 589 C CA . TYR A 1 74 ? -8.020 9.088 3.136 1.00 94.44 74 TYR A CA 1
ATOM 590 C C . TYR A 1 74 ? -9.496 9.469 2.925 1.00 94.44 74 TYR A C 1
ATOM 592 O O . TYR A 1 74 ? -9.852 10.649 2.984 1.00 94.44 74 TYR A O 1
ATOM 600 N N . GLN A 1 75 ? -10.376 8.484 2.722 1.00 95.06 75 GLN A N 1
ATOM 601 C CA . GLN A 1 75 ? -11.824 8.689 2.668 1.00 95.06 75 GLN A CA 1
ATOM 602 C C . GLN A 1 75 ? -12.349 9.284 3.981 1.00 95.06 75 GLN A C 1
ATOM 604 O O . GLN A 1 75 ? -13.047 10.296 3.953 1.00 95.06 75 GLN A O 1
ATOM 609 N N . LEU A 1 76 ? -11.988 8.692 5.122 1.00 93.62 76 LEU A N 1
ATOM 610 C CA . LEU A 1 76 ? -12.397 9.175 6.442 1.00 93.62 76 LEU A CA 1
ATOM 611 C C . LEU A 1 76 ? -11.873 10.589 6.718 1.00 93.62 76 LEU A C 1
ATOM 613 O O . LEU A 1 76 ? -12.634 11.447 7.167 1.00 93.62 76 LEU A O 1
ATOM 617 N N . MET A 1 77 ? -10.619 10.871 6.354 1.00 91.94 77 MET A N 1
ATOM 618 C CA . MET A 1 77 ? -10.024 12.203 6.476 1.00 91.94 77 MET A CA 1
ATOM 619 C C . MET A 1 77 ? -10.831 13.256 5.704 1.00 91.94 77 MET A C 1
ATOM 621 O O . MET A 1 77 ? -11.112 14.328 6.238 1.00 91.94 77 MET A O 1
ATOM 625 N N . LYS A 1 78 ? -11.260 12.960 4.468 1.00 93.31 78 LYS A N 1
ATOM 626 C CA . LYS A 1 78 ? -12.118 13.871 3.681 1.00 93.31 78 LYS A CA 1
ATOM 627 C C . LYS A 1 78 ? -13.462 14.159 4.343 1.00 93.31 78 LYS A C 1
ATOM 629 O O . LYS A 1 78 ? -14.069 15.187 4.061 1.00 93.31 78 LYS A O 1
ATOM 634 N N . MET A 1 79 ? -13.918 13.258 5.202 1.00 90.81 79 MET A N 1
ATOM 635 C CA . MET A 1 79 ? -15.159 13.380 5.960 1.00 90.81 79 MET A CA 1
ATOM 636 C C . MET A 1 79 ? -14.947 14.040 7.333 1.00 90.81 79 MET A C 1
ATOM 638 O O . MET A 1 79 ? -15.899 14.179 8.093 1.00 90.81 79 MET A O 1
ATOM 642 N N . GLY A 1 80 ? -13.717 14.458 7.659 1.00 89.50 80 GLY A N 1
ATOM 643 C CA . GLY A 1 80 ? -13.362 15.056 8.950 1.00 89.50 80 GLY A CA 1
ATOM 644 C C . GLY A 1 80 ? -13.172 14.039 10.079 1.00 89.50 80 GLY A C 1
ATOM 645 O O . GLY A 1 80 ? -13.107 14.424 11.249 1.00 89.50 80 GLY A O 1
ATOM 646 N N . ILE A 1 81 ? -13.087 12.749 9.744 1.00 89.38 81 ILE A N 1
ATOM 647 C CA . ILE A 1 81 ? -12.898 11.664 10.700 1.00 89.38 81 ILE A CA 1
ATOM 648 C C . ILE A 1 81 ? -11.424 11.266 10.722 1.00 89.38 81 ILE A C 1
ATOM 650 O O . ILE A 1 81 ? -10.888 10.731 9.755 1.00 89.38 81 ILE A O 1
ATOM 654 N N . GLU A 1 82 ? -10.770 11.503 11.855 1.00 85.12 82 GLU A N 1
ATOM 655 C CA . GLU A 1 82 ? -9.325 11.291 11.990 1.00 85.12 82 GLU A CA 1
ATOM 656 C C . GLU A 1 82 ? -8.968 10.100 12.888 1.00 85.12 82 GLU A C 1
ATOM 658 O O . GLU A 1 82 ? -7.852 9.580 12.812 1.00 85.12 82 GLU A O 1
ATOM 663 N N . ASN A 1 83 ? -9.889 9.647 13.740 1.00 87.56 83 ASN A N 1
ATOM 664 C CA . ASN A 1 83 ? -9.631 8.613 14.742 1.00 87.56 83 ASN A CA 1
ATOM 665 C C . ASN A 1 83 ? -9.807 7.215 14.144 1.00 87.56 83 ASN A C 1
ATOM 667 O O . ASN A 1 83 ? -10.781 6.513 14.419 1.00 87.56 83 ASN A O 1
ATOM 671 N N . SER A 1 84 ? -8.844 6.817 13.310 1.00 93.75 84 SER A N 1
ATOM 672 C CA . SER A 1 84 ? -8.771 5.465 12.763 1.00 93.75 84 SER A CA 1
ATOM 673 C C . SER A 1 84 ? -7.420 4.796 13.016 1.00 93.75 84 SER A C 1
ATOM 675 O O . SER A 1 84 ? -6.387 5.461 13.114 1.00 93.75 84 SER A O 1
ATOM 677 N N . LEU A 1 85 ? -7.437 3.470 13.154 1.00 95.69 85 LEU A N 1
ATOM 678 C CA . LEU A 1 85 ? -6.254 2.619 13.276 1.00 95.69 85 LEU A CA 1
ATOM 679 C C . LEU A 1 85 ? -6.396 1.393 12.373 1.00 95.69 85 LEU A C 1
ATOM 681 O O . LEU A 1 85 ? -7.471 0.813 12.238 1.00 95.69 85 LEU A O 1
ATOM 685 N N . ASN A 1 86 ? -5.296 0.955 11.774 1.00 96.94 86 ASN A N 1
ATOM 686 C CA . ASN A 1 86 ? -5.241 -0.264 10.983 1.00 96.94 86 ASN A CA 1
ATOM 687 C C . ASN A 1 86 ? -5.289 -1.504 11.892 1.00 96.94 86 ASN A C 1
ATOM 689 O O . ASN A 1 86 ? -4.514 -1.620 12.846 1.00 96.94 86 ASN A O 1
ATOM 693 N N . PHE A 1 87 ? -6.162 -2.459 11.561 1.00 97.75 87 PHE A N 1
ATOM 694 C CA . PHE A 1 87 ? -6.344 -3.685 12.336 1.00 97.75 87 PHE A CA 1
ATOM 695 C C . PHE A 1 87 ? -5.059 -4.517 12.460 1.00 97.75 87 PHE A C 1
ATOM 697 O O . PHE A 1 87 ? -4.700 -4.945 13.555 1.00 97.75 87 PHE A O 1
ATOM 704 N N . ILE A 1 88 ? -4.342 -4.729 11.353 1.00 95.62 88 ILE A N 1
ATOM 705 C CA . ILE A 1 88 ? -3.103 -5.520 11.339 1.00 95.62 88 ILE A CA 1
ATOM 706 C C . ILE A 1 88 ? -2.064 -4.858 12.244 1.00 95.62 88 ILE A C 1
ATOM 708 O O . ILE A 1 88 ? -1.424 -5.542 13.041 1.00 95.62 88 ILE A O 1
ATOM 712 N N . PHE A 1 89 ? -1.932 -3.530 12.165 1.00 95.44 89 PHE A N 1
ATOM 713 C CA . PHE A 1 89 ? -1.030 -2.782 13.034 1.00 95.44 89 PHE A CA 1
ATOM 714 C C . PHE A 1 89 ? -1.371 -2.990 14.511 1.00 95.44 89 PHE A C 1
ATOM 716 O O . PHE A 1 89 ? -0.495 -3.407 15.267 1.00 95.44 89 PHE A O 1
ATOM 723 N N . ILE A 1 90 ? -2.615 -2.727 14.927 1.00 95.31 90 ILE A N 1
ATOM 724 C CA . ILE A 1 90 ? -2.969 -2.778 16.351 1.00 95.31 90 ILE A CA 1
ATOM 725 C C . ILE A 1 90 ? -2.923 -4.204 16.905 1.00 95.31 90 ILE A C 1
ATOM 727 O O . ILE A 1 90 ? -2.388 -4.415 17.992 1.00 95.31 90 ILE A O 1
ATOM 731 N N . ARG A 1 91 ? -3.375 -5.195 16.128 1.00 95.81 91 ARG A N 1
ATOM 732 C CA . ARG A 1 91 ? -3.286 -6.616 16.477 1.00 95.81 91 ARG A CA 1
ATOM 733 C C . ARG A 1 91 ? -1.836 -7.030 16.700 1.00 95.81 91 ARG A C 1
ATOM 735 O O . ARG A 1 91 ? -1.512 -7.570 17.752 1.00 95.81 91 ARG A O 1
ATOM 742 N N . ASP A 1 92 ? -0.953 -6.756 15.739 1.00 94.94 92 ASP A N 1
ATOM 743 C CA . ASP A 1 92 ? 0.468 -7.097 15.855 1.00 94.94 92 ASP A CA 1
ATOM 744 C C . ASP A 1 92 ? 1.122 -6.346 17.028 1.00 94.94 92 ASP A C 1
ATOM 746 O O . ASP A 1 92 ? 1.997 -6.879 17.710 1.00 94.94 92 ASP A O 1
ATOM 750 N N . TYR A 1 93 ? 0.703 -5.103 17.281 1.00 93.75 93 TYR A N 1
ATOM 751 C CA . TYR A 1 93 ? 1.232 -4.291 18.370 1.00 93.75 93 TYR A CA 1
ATOM 752 C C . TYR A 1 93 ? 0.848 -4.857 19.747 1.00 93.75 93 TYR A C 1
ATOM 754 O O . TYR A 1 93 ? 1.730 -4.994 20.598 1.00 93.75 93 TYR A O 1
ATOM 762 N N . ILE A 1 94 ? -0.409 -5.267 19.937 1.00 94.50 94 ILE A N 1
ATOM 763 C CA . ILE A 1 94 ? -0.891 -5.940 21.155 1.00 94.50 94 ILE A CA 1
ATOM 764 C C . ILE A 1 94 ? -0.228 -7.317 21.308 1.00 94.50 94 ILE A C 1
ATOM 766 O O . ILE A 1 94 ? 0.383 -7.597 22.337 1.00 94.50 94 ILE A O 1
ATOM 770 N N . LEU A 1 95 ? -0.240 -8.154 20.262 1.00 93.94 95 LEU A N 1
ATOM 771 C CA . LEU A 1 95 ? 0.355 -9.499 20.302 1.00 93.94 95 LEU A CA 1
ATOM 772 C C . LEU A 1 95 ? 1.874 -9.484 20.519 1.00 93.94 95 LEU A C 1
ATOM 774 O O . LEU A 1 95 ? 2.430 -10.451 21.031 1.00 93.94 95 LEU A O 1
ATOM 778 N N . SER A 1 96 ? 2.556 -8.388 20.174 1.00 93.50 96 SER A N 1
ATOM 779 C CA . SER A 1 96 ? 3.980 -8.217 20.482 1.00 93.50 96 SER A CA 1
ATOM 780 C C . SER A 1 96 ? 4.278 -7.987 21.972 1.00 93.50 96 SER A C 1
ATOM 782 O O . SER A 1 96 ? 5.446 -7.853 22.335 1.00 93.50 96 SER A O 1
ATOM 784 N N . GLY A 1 97 ? 3.252 -7.903 22.828 1.00 90.31 97 GLY A N 1
ATOM 785 C CA . GLY A 1 97 ? 3.381 -7.651 24.266 1.00 90.31 97 GLY A CA 1
ATOM 786 C C . GLY A 1 97 ? 3.741 -6.205 24.612 1.00 90.31 97 GLY A C 1
ATOM 787 O O . GLY A 1 97 ? 4.122 -5.917 25.742 1.00 90.31 97 GLY A O 1
ATOM 788 N N . ARG A 1 98 ? 3.660 -5.278 23.646 1.00 86.25 98 ARG A N 1
ATOM 789 C CA . ARG A 1 98 ? 3.978 -3.855 23.865 1.00 86.25 98 ARG A CA 1
ATOM 790 C C . ARG A 1 98 ? 2.866 -3.092 24.580 1.00 86.25 98 ARG A C 1
ATOM 792 O O . ARG A 1 98 ? 3.156 -2.031 25.128 1.00 86.25 98 ARG A O 1
ATOM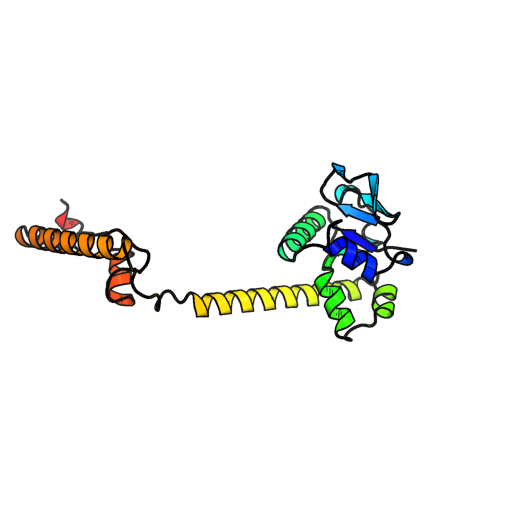 799 N N . ILE A 1 99 ? 1.630 -3.581 24.487 1.00 89.94 99 ILE A N 1
ATOM 800 C CA . ILE A 1 99 ? 0.416 -3.040 25.113 1.00 89.94 99 ILE A CA 1
ATOM 801 C C . ILE A 1 99 ? -0.472 -4.228 25.486 1.00 89.94 99 ILE A C 1
ATOM 803 O O . ILE A 1 99 ? -0.589 -5.167 24.697 1.00 89.94 99 ILE A O 1
ATOM 807 N N . ASP A 1 100 ? -1.095 -4.169 26.660 1.00 92.88 100 ASP A N 1
ATOM 808 C CA . ASP A 1 100 ? -2.120 -5.127 27.073 1.00 92.88 100 ASP A CA 1
ATOM 809 C C . ASP A 1 100 ? -3.465 -4.842 26.380 1.00 92.88 100 ASP A C 1
ATOM 811 O O . ASP A 1 100 ? -3.845 -3.687 26.187 1.00 92.88 100 ASP A O 1
ATOM 815 N N . PHE A 1 101 ? -4.212 -5.886 26.011 1.00 91.94 101 PHE A N 1
ATOM 816 C CA . PHE A 1 101 ? -5.502 -5.717 25.334 1.00 91.94 101 PHE A CA 1
ATOM 817 C C . PHE A 1 101 ? -6.489 -4.879 26.159 1.00 91.94 101 PHE A C 1
ATOM 819 O O . PHE A 1 101 ? -7.124 -3.982 25.609 1.00 91.94 101 PHE A O 1
ATOM 826 N N . ASN A 1 102 ? -6.588 -5.115 27.470 1.00 90.75 102 ASN A N 1
ATOM 827 C CA . ASN A 1 102 ? -7.495 -4.356 28.329 1.00 90.75 102 ASN A CA 1
ATOM 828 C C . ASN A 1 102 ? -7.013 -2.913 28.491 1.00 90.75 102 ASN A C 1
ATOM 830 O O . ASN A 1 102 ? -7.830 -2.003 28.434 1.00 90.75 102 ASN A O 1
ATOM 834 N N . GLU A 1 103 ? -5.696 -2.680 28.579 1.00 90.44 103 GLU A N 1
ATOM 835 C CA . GLU A 1 103 ? -5.153 -1.311 28.568 1.00 90.44 103 GLU A CA 1
ATOM 836 C C . GLU A 1 103 ? -5.5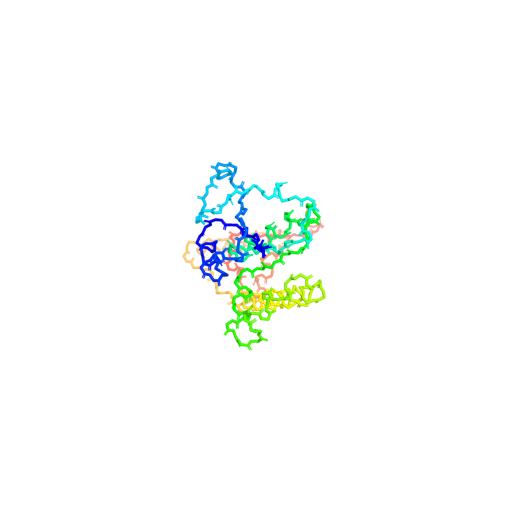78 -0.557 27.297 1.00 90.44 103 GLU A C 1
ATOM 838 O O . GLU A 1 103 ? -5.960 0.612 27.363 1.00 90.44 103 GLU A O 1
ATOM 843 N N . PHE A 1 104 ? -5.535 -1.213 26.135 1.00 92.38 104 PHE A N 1
ATOM 844 C CA . PHE A 1 104 ? -6.008 -0.615 24.890 1.00 92.38 104 PHE A CA 1
ATOM 845 C C . PHE A 1 104 ? -7.512 -0.307 24.940 1.00 92.38 104 PHE A C 1
ATOM 847 O O . PHE A 1 104 ? -7.915 0.802 24.582 1.00 92.38 104 PHE A O 1
ATOM 854 N N . ILE A 1 105 ? -8.329 -1.254 25.412 1.00 90.25 105 ILE A N 1
ATOM 855 C CA . ILE A 1 105 ? -9.781 -1.075 25.549 1.00 90.25 105 ILE A CA 1
ATOM 856 C C . ILE A 1 105 ? -10.129 0.039 26.555 1.00 90.25 105 ILE A C 1
ATOM 858 O O . ILE A 1 105 ? -11.068 0.797 26.338 1.00 90.25 105 ILE A O 1
ATOM 862 N N . ASP A 1 106 ? -9.354 0.232 27.613 1.00 88.56 106 ASP A N 1
ATOM 863 C CA . ASP A 1 106 ? -9.636 1.285 28.592 1.00 88.56 106 ASP A CA 1
ATOM 864 C C . ASP A 1 106 ? -9.234 2.682 28.091 1.00 88.56 106 ASP A C 1
ATOM 866 O O . ASP A 1 106 ? -9.776 3.696 28.536 1.00 88.56 106 ASP A O 1
ATOM 870 N N . ARG A 1 107 ? -8.283 2.755 27.151 1.00 88.38 107 ARG A N 1
ATOM 871 C CA . ARG A 1 107 ? -7.639 4.008 26.729 1.00 88.38 107 ARG A CA 1
ATOM 872 C C . ARG A 1 107 ? -7.935 4.436 25.298 1.00 88.38 107 ARG A C 1
ATOM 874 O O . ARG A 1 107 ? -7.454 5.489 24.893 1.00 88.38 107 ARG A O 1
ATOM 881 N N . TYR A 1 108 ? -8.715 3.693 24.516 1.00 81.81 108 TYR A N 1
ATOM 882 C CA . TYR A 1 108 ? -8.922 4.037 23.100 1.00 81.81 108 TYR A CA 1
ATOM 883 C C . TYR A 1 108 ? -9.681 5.355 22.853 1.00 81.81 108 TYR A C 1
ATOM 885 O O . TYR A 1 108 ? -9.769 5.786 21.707 1.00 81.81 108 TYR A O 1
ATOM 893 N N . LEU A 1 109 ? -10.221 6.000 23.893 1.00 80.94 109 LEU A N 1
ATOM 894 C CA . LEU A 1 109 ? -10.807 7.348 23.821 1.00 80.94 109 LEU A CA 1
ATOM 895 C C . LEU A 1 109 ? -9.896 8.456 24.365 1.00 80.94 109 LEU A C 1
ATOM 897 O O . LEU A 1 109 ? -10.273 9.624 24.349 1.00 80.94 109 LEU A O 1
ATOM 901 N N . ASP A 1 110 ? -8.711 8.112 24.867 1.00 89.44 110 ASP A N 1
ATOM 902 C CA . ASP A 1 110 ? -7.679 9.092 25.190 1.00 89.44 110 ASP A CA 1
ATOM 903 C C . ASP A 1 110 ? -7.025 9.540 23.876 1.00 89.44 110 ASP A C 1
ATOM 905 O O . ASP A 1 110 ? -6.265 8.794 23.252 1.00 89.44 110 ASP A O 1
ATOM 909 N N . ASP A 1 111 ? -7.329 10.769 23.454 1.00 87.44 111 ASP A N 1
ATOM 910 C CA . ASP A 1 111 ? -6.800 11.351 22.221 1.00 87.44 111 ASP A CA 1
ATOM 911 C C . ASP A 1 111 ? -5.271 11.251 22.170 1.00 87.44 111 ASP A C 1
ATOM 913 O O . ASP A 1 111 ? -4.711 10.798 21.172 1.00 87.44 111 ASP A O 1
ATOM 917 N N . ALA A 1 112 ? -4.567 11.607 23.250 1.00 91.31 112 ALA A N 1
ATOM 918 C CA . ALA A 1 112 ? -3.105 11.580 23.272 1.00 91.31 112 ALA A CA 1
ATOM 919 C C . ALA A 1 112 ? -2.566 10.153 23.084 1.00 91.31 112 ALA A C 1
ATOM 921 O O . ALA A 1 112 ? -1.554 9.940 22.403 1.00 91.31 112 ALA A O 1
ATOM 922 N N . TYR A 1 113 ? -3.254 9.165 23.654 1.00 91.81 113 TYR A N 1
ATOM 923 C CA . TYR A 1 113 ? -2.935 7.755 23.470 1.00 91.81 113 TYR A CA 1
ATOM 924 C C . TYR A 1 113 ? -3.168 7.293 22.025 1.00 91.81 113 TYR A C 1
ATOM 926 O O . TYR A 1 113 ? -2.270 6.688 21.428 1.00 91.81 113 TYR A O 1
ATOM 934 N N . ILE A 1 114 ? -4.305 7.639 21.419 1.00 91.25 114 ILE A N 1
ATOM 935 C CA . ILE A 1 114 ? -4.603 7.310 20.019 1.00 91.25 114 ILE A CA 1
ATOM 936 C C . ILE A 1 114 ? -3.634 8.004 19.059 1.00 91.25 114 ILE A C 1
ATOM 938 O O . ILE A 1 114 ? -3.083 7.343 18.177 1.00 91.25 114 ILE A O 1
ATOM 942 N N . TYR A 1 115 ? -3.323 9.287 19.256 1.00 92.12 115 TYR A N 1
ATOM 943 C CA . TYR A 1 115 ? -2.323 9.997 18.451 1.00 92.12 115 TYR A CA 1
ATOM 944 C C . TYR A 1 115 ? -0.946 9.333 18.531 1.00 92.12 115 TYR A C 1
ATOM 946 O O . TYR A 1 115 ? -0.258 9.209 17.516 1.00 92.12 115 TYR A O 1
ATOM 954 N N . LYS A 1 116 ? -0.549 8.828 19.707 1.00 94.00 116 LYS A N 1
ATOM 955 C CA . LYS A 1 116 ? 0.696 8.062 19.865 1.00 94.00 116 LYS A CA 1
ATOM 956 C C . LYS A 1 116 ? 0.674 6.751 19.072 1.00 94.00 116 LYS A C 1
ATOM 958 O O . LYS A 1 116 ? 1.701 6.375 18.503 1.00 94.00 116 LYS A O 1
ATOM 963 N N . LEU A 1 117 ? -0.456 6.043 19.038 1.00 94.12 117 LEU A N 1
ATOM 964 C CA . LEU A 1 117 ? -0.614 4.822 18.238 1.00 94.12 117 LEU A CA 1
ATOM 965 C C . LEU A 1 117 ? -0.593 5.122 16.739 1.00 94.12 117 LEU A C 1
ATOM 967 O O . LEU A 1 117 ? 0.136 4.451 16.010 1.00 94.12 117 LEU A O 1
ATOM 971 N N . LYS A 1 118 ? -1.295 6.170 16.297 1.00 93.38 118 LYS A N 1
ATOM 972 C CA . LYS A 1 118 ? -1.266 6.647 14.908 1.00 93.38 118 LYS A CA 1
ATOM 973 C C . LYS A 1 118 ? 0.151 7.006 14.472 1.00 93.38 118 LYS A C 1
ATOM 975 O O . LYS A 1 118 ? 0.615 6.517 13.452 1.00 93.38 118 LYS A O 1
ATOM 980 N N . TYR A 1 119 ? 0.892 7.758 15.285 1.00 95.38 119 TYR A N 1
ATOM 981 C CA . TYR A 1 119 ? 2.293 8.075 14.993 1.00 95.38 119 TYR A CA 1
ATOM 982 C C . TYR A 1 119 ? 3.151 6.812 14.796 1.00 95.38 119 TYR A C 1
ATOM 984 O O . TYR A 1 119 ? 3.932 6.719 13.852 1.00 95.38 119 TYR A O 1
ATOM 992 N N . LYS A 1 120 ? 2.986 5.801 15.659 1.00 95.12 120 LYS A N 1
ATOM 993 C CA . LYS A 1 120 ? 3.705 4.522 15.532 1.00 95.12 120 LYS A CA 1
ATOM 994 C C . LYS A 1 120 ? 3.296 3.733 14.287 1.00 95.12 120 LYS A C 1
ATOM 996 O O . LYS A 1 120 ? 4.145 3.056 13.708 1.00 95.12 120 LYS A O 1
ATOM 1001 N N . GLN A 1 121 ? 2.024 3.795 13.899 1.00 94.19 121 GLN A N 1
ATOM 1002 C CA . GLN A 1 121 ? 1.532 3.208 12.657 1.00 94.19 121 GLN A CA 1
ATOM 1003 C C . GLN A 1 121 ? 2.195 3.871 11.448 1.00 94.19 121 GLN A C 1
ATOM 1005 O O . GLN A 1 121 ? 2.733 3.163 10.599 1.00 94.19 121 GLN A O 1
ATOM 1010 N N . GLU A 1 122 ? 2.221 5.204 11.395 1.00 94.12 122 GLU A N 1
ATOM 1011 C CA . GLU A 1 122 ? 2.843 5.939 10.288 1.00 94.12 122 GLU A CA 1
ATOM 1012 C C . GLU A 1 122 ? 4.342 5.657 10.188 1.00 94.12 122 GLU A C 1
ATOM 1014 O O . GLU A 1 122 ? 4.837 5.349 9.107 1.00 94.12 122 GLU A O 1
ATOM 1019 N N . LEU A 1 123 ? 5.052 5.612 11.319 1.00 95.25 123 LEU A N 1
ATOM 1020 C CA . LEU A 1 123 ? 6.468 5.236 11.340 1.00 95.25 123 LEU A CA 1
ATOM 1021 C C . LEU A 1 123 ? 6.702 3.813 10.798 1.00 95.25 123 LEU A C 1
ATOM 1023 O O . LEU A 1 123 ? 7.708 3.543 10.141 1.00 95.25 123 LEU A O 1
ATOM 1027 N N . ARG A 1 124 ? 5.776 2.878 11.058 1.00 91.88 124 ARG A N 1
ATOM 1028 C CA . ARG A 1 124 ? 5.840 1.520 10.498 1.00 91.88 124 ARG A CA 1
ATOM 1029 C C . ARG A 1 124 ? 5.625 1.532 8.983 1.00 91.88 124 ARG A C 1
ATOM 1031 O O . ARG A 1 124 ? 6.398 0.873 8.288 1.00 91.88 124 ARG A O 1
ATOM 1038 N N . LYS A 1 125 ? 4.622 2.268 8.490 1.00 91.75 125 LYS A N 1
ATOM 1039 C CA . LYS A 1 125 ? 4.344 2.413 7.050 1.00 91.75 125 LYS A CA 1
ATOM 1040 C C . LYS A 1 125 ? 5.545 3.021 6.320 1.00 91.75 125 LYS A C 1
ATOM 1042 O O . LYS A 1 125 ? 5.971 2.494 5.294 1.00 91.75 125 LYS A O 1
ATOM 1047 N N . GLU A 1 126 ? 6.133 4.082 6.875 1.00 94.75 126 GLU A N 1
ATOM 1048 C CA . GLU A 1 126 ? 7.328 4.735 6.329 1.00 94.75 126 GLU A CA 1
ATOM 1049 C C . GLU A 1 126 ? 8.501 3.755 6.244 1.00 94.75 126 GLU A C 1
ATOM 1051 O O . GLU A 1 126 ? 9.090 3.585 5.175 1.00 94.75 126 GLU A O 1
ATOM 1056 N N . LYS A 1 127 ? 8.782 3.033 7.336 1.00 94.88 127 LYS A N 1
ATOM 1057 C CA . LYS A 1 127 ? 9.829 2.009 7.360 1.00 94.88 127 LYS A CA 1
ATOM 1058 C C . LYS A 1 127 ? 9.622 0.957 6.264 1.00 94.88 127 LYS A C 1
ATOM 1060 O O . LYS A 1 127 ? 10.555 0.664 5.524 1.00 94.88 127 LYS A O 1
ATOM 1065 N N . GLN A 1 128 ? 8.414 0.408 6.136 1.00 91.81 128 GLN A N 1
ATOM 1066 C CA . GLN A 1 128 ? 8.109 -0.601 5.116 1.00 91.81 128 GLN A CA 1
ATOM 1067 C C . GLN A 1 128 ? 8.228 -0.047 3.691 1.00 91.81 128 GLN A C 1
ATOM 1069 O O . GLN A 1 128 ? 8.646 -0.766 2.785 1.00 91.81 128 GLN A O 1
ATOM 1074 N N . CYS A 1 129 ? 7.865 1.219 3.473 1.00 92.88 129 CYS A N 1
ATOM 1075 C CA . CYS A 1 129 ? 8.034 1.885 2.185 1.00 92.88 129 CYS A CA 1
ATOM 1076 C C . CYS A 1 129 ? 9.519 2.004 1.817 1.00 92.88 129 CYS A C 1
ATOM 1078 O O . CYS A 1 129 ? 9.911 1.619 0.716 1.00 92.88 129 CYS A O 1
ATOM 1080 N N . LEU A 1 130 ? 10.354 2.450 2.759 1.00 95.56 130 LEU A N 1
ATOM 1081 C CA . LEU A 1 130 ? 11.800 2.548 2.565 1.00 95.56 130 LEU A CA 1
ATOM 1082 C C . LEU A 1 130 ? 12.434 1.179 2.294 1.00 95.56 130 LEU A C 1
ATOM 1084 O O . LEU A 1 130 ? 13.200 1.054 1.345 1.00 95.56 130 LEU A O 1
ATOM 1088 N N . GLU A 1 131 ? 12.054 0.140 3.043 1.00 94.56 131 GLU A N 1
ATOM 1089 C CA . GLU A 1 131 ? 12.522 -1.235 2.809 1.00 94.56 131 GLU A CA 1
ATOM 1090 C C . GLU A 1 131 ? 12.126 -1.746 1.411 1.00 94.56 131 GLU A C 1
ATOM 1092 O O . GLU A 1 131 ? 12.936 -2.367 0.722 1.00 94.56 131 GLU A O 1
ATOM 1097 N N . LYS A 1 132 ? 10.899 -1.454 0.947 1.00 91.38 132 LYS A N 1
ATOM 1098 C CA . LYS A 1 132 ? 10.447 -1.793 -0.416 1.00 91.38 132 LYS A CA 1
ATOM 1099 C C . LYS A 1 132 ? 11.252 -1.045 -1.485 1.00 91.38 132 LYS A C 1
ATOM 1101 O O . LYS A 1 132 ? 11.608 -1.648 -2.498 1.00 91.38 132 LYS A O 1
ATOM 1106 N N . ILE A 1 133 ? 11.541 0.241 -1.274 1.00 91.12 133 ILE A N 1
ATOM 1107 C CA . ILE A 1 133 ? 12.353 1.058 -2.188 1.00 91.12 133 ILE A CA 1
ATOM 1108 C C . ILE A 1 133 ? 13.782 0.525 -2.249 1.00 91.12 133 ILE A C 1
ATOM 1110 O O . ILE A 1 133 ? 14.299 0.322 -3.345 1.00 91.12 133 ILE A O 1
ATOM 1114 N N . GLU A 1 134 ? 14.405 0.263 -1.102 1.00 91.19 134 GLU A N 1
ATOM 1115 C CA . GLU A 1 134 ? 15.765 -0.268 -1.029 1.00 91.19 134 GLU A CA 1
ATOM 1116 C C . GLU A 1 134 ? 15.854 -1.631 -1.718 1.00 91.19 134 GLU A C 1
ATOM 1118 O O . GLU A 1 134 ? 16.722 -1.842 -2.566 1.00 91.19 134 GLU A O 1
ATOM 1123 N N . PHE A 1 135 ? 14.904 -2.529 -1.436 1.00 90.25 135 PHE A N 1
ATOM 1124 C CA . PHE A 1 135 ? 14.810 -3.811 -2.123 1.00 90.25 135 PHE A CA 1
ATOM 1125 C C . PHE A 1 135 ? 14.720 -3.621 -3.640 1.00 90.25 135 PHE A C 1
ATOM 1127 O O . PHE A 1 135 ? 15.505 -4.218 -4.376 1.00 90.25 135 PHE A O 1
ATOM 1134 N N . PHE A 1 136 ? 13.815 -2.757 -4.116 1.00 86.69 136 PHE A N 1
ATOM 1135 C CA . PHE A 1 136 ? 13.665 -2.477 -5.543 1.00 86.69 136 PHE A CA 1
ATOM 1136 C C . PHE A 1 136 ? 14.953 -1.915 -6.155 1.00 86.69 136 PHE A C 1
ATOM 1138 O O . PHE A 1 136 ? 15.369 -2.378 -7.211 1.00 86.69 136 PHE A O 1
ATOM 1145 N N . GLN A 1 137 ? 15.626 -0.980 -5.485 1.00 85.19 137 GLN A N 1
ATOM 1146 C CA . GLN A 1 137 ? 16.902 -0.423 -5.940 1.00 85.19 137 GLN A CA 1
ATOM 1147 C C . GLN A 1 137 ? 18.006 -1.484 -6.036 1.00 85.19 137 GLN A C 1
ATOM 1149 O O . GLN A 1 137 ? 18.814 -1.431 -6.962 1.00 85.19 137 GLN A O 1
ATOM 1154 N N . GLN A 1 138 ? 18.028 -2.465 -5.128 1.00 84.12 138 GLN A N 1
ATOM 1155 C CA . GLN A 1 138 ? 18.988 -3.571 -5.166 1.00 84.12 138 GLN A CA 1
ATOM 1156 C C . GLN A 1 138 ? 18.712 -4.547 -6.318 1.00 84.12 138 GLN A C 1
ATOM 1158 O O . GLN A 1 138 ? 19.646 -4.984 -6.990 1.00 84.12 138 GLN A O 1
ATOM 1163 N N . ILE A 1 139 ? 17.446 -4.906 -6.563 1.00 82.19 139 ILE A N 1
ATOM 1164 C CA . ILE A 1 139 ? 17.100 -5.912 -7.585 1.00 82.19 139 ILE A CA 1
ATOM 1165 C C . ILE A 1 139 ? 16.950 -5.329 -8.993 1.00 82.19 139 ILE A C 1
ATOM 1167 O O . ILE A 1 139 ? 17.159 -6.036 -9.980 1.00 82.19 139 ILE A O 1
ATOM 1171 N N . ALA A 1 140 ? 16.583 -4.055 -9.095 1.00 79.56 140 ALA A N 1
ATOM 1172 C CA . ALA A 1 140 ? 16.337 -3.344 -10.340 1.00 79.56 140 ALA A CA 1
ATOM 1173 C C . ALA A 1 140 ? 17.466 -2.355 -10.644 1.00 79.56 140 ALA A C 1
ATOM 1175 O O . ALA A 1 140 ? 17.225 -1.298 -11.231 1.00 79.56 140 ALA A O 1
ATOM 1176 N N . ASP A 1 141 ? 18.708 -2.688 -10.272 1.00 79.62 141 ASP A N 1
ATOM 1177 C CA . ASP A 1 141 ? 19.854 -1.902 -10.714 1.00 79.62 141 ASP A CA 1
ATOM 1178 C C . ASP A 1 141 ? 20.001 -2.021 -12.234 1.00 79.62 141 ASP A C 1
ATOM 1180 O O . ASP A 1 141 ? 20.576 -2.965 -12.789 1.00 79.62 141 ASP A O 1
ATOM 1184 N N . ILE A 1 142 ? 19.477 -1.007 -12.917 1.00 79.94 142 ILE A N 1
ATOM 1185 C CA . ILE A 1 142 ? 19.457 -0.918 -14.370 1.00 79.94 142 ILE A CA 1
ATOM 1186 C C . ILE A 1 142 ? 20.857 -0.917 -14.996 1.00 79.94 142 ILE A C 1
ATOM 1188 O O . ILE A 1 142 ? 20.992 -1.187 -16.192 1.00 79.94 142 ILE A O 1
ATOM 1192 N N . ARG A 1 143 ? 21.909 -0.653 -14.209 1.00 79.31 143 ARG A N 1
ATOM 1193 C CA . ARG A 1 143 ? 23.311 -0.713 -14.648 1.00 79.31 143 ARG A CA 1
ATOM 1194 C C . ARG A 1 143 ? 23.795 -2.148 -14.843 1.00 79.31 143 ARG A C 1
ATOM 1196 O O . ARG A 1 143 ? 24.705 -2.373 -15.633 1.00 79.31 143 ARG A O 1
ATOM 1203 N N . HIS A 1 144 ? 23.182 -3.115 -14.164 1.00 79.88 144 HIS A N 1
ATOM 1204 C CA . HIS A 1 144 ? 23.610 -4.517 -14.163 1.00 79.88 144 HIS A CA 1
ATOM 1205 C C . HIS A 1 144 ? 22.627 -5.458 -14.868 1.00 79.88 144 HIS A C 1
ATOM 1207 O O . HIS A 1 144 ? 22.790 -6.682 -14.832 1.00 79.88 144 HIS A O 1
ATOM 1213 N N . LEU A 1 145 ? 21.616 -4.909 -15.546 1.00 85.19 145 LEU A N 1
ATOM 1214 C CA . LEU A 1 145 ? 20.684 -5.712 -16.326 1.00 85.19 145 LEU A CA 1
ATOM 1215 C C . LEU A 1 145 ? 21.409 -6.419 -17.480 1.00 85.19 145 LEU A C 1
ATOM 1217 O O . LEU A 1 145 ? 22.158 -5.822 -18.255 1.00 85.19 145 LEU A O 1
ATOM 1221 N N . LYS A 1 146 ? 21.180 -7.734 -17.575 1.00 89.06 146 LYS A N 1
ATOM 1222 C CA . LYS A 1 146 ? 21.778 -8.590 -18.606 1.00 89.06 146 LYS A CA 1
ATOM 1223 C C . LYS A 1 146 ? 21.235 -8.206 -19.988 1.00 89.06 146 LYS A C 1
ATOM 1225 O O . LYS A 1 146 ? 20.065 -7.842 -20.080 1.00 89.06 146 LYS A O 1
ATOM 1230 N N . PRO A 1 147 ? 22.023 -8.362 -21.068 1.00 92.06 147 PRO A N 1
ATOM 1231 C CA . PRO A 1 147 ? 21.537 -8.132 -22.425 1.00 92.06 147 PRO A CA 1
ATOM 1232 C C . PRO A 1 147 ? 20.261 -8.924 -22.741 1.00 92.06 147 PRO A C 1
ATOM 1234 O O . PRO A 1 147 ? 20.088 -10.049 -22.252 1.00 92.06 147 PRO A O 1
ATOM 1237 N N . ALA A 1 148 ? 19.415 -8.372 -23.619 1.00 94.81 148 ALA A N 1
ATOM 1238 C CA . ALA A 1 148 ? 18.252 -9.075 -24.155 1.00 94.81 148 ALA A CA 1
ATOM 1239 C C . ALA A 1 148 ? 18.620 -10.451 -24.725 1.00 94.81 148 ALA A C 1
ATOM 1241 O O . ALA A 1 148 ? 19.740 -10.706 -25.183 1.00 94.81 148 ALA A O 1
ATOM 1242 N N . AR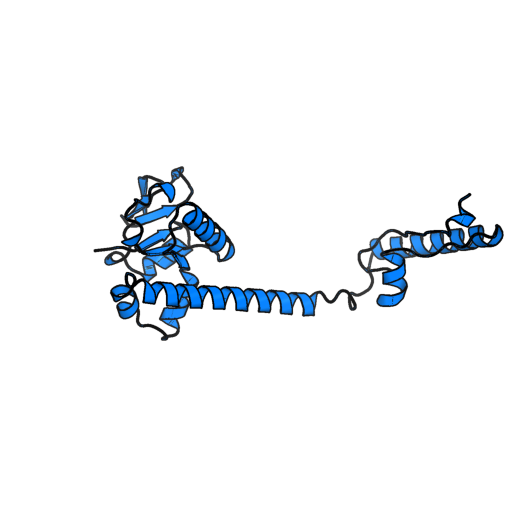G A 1 149 ? 17.623 -11.338 -24.760 1.00 95.81 149 ARG A N 1
ATOM 1243 C CA . ARG A 1 149 ? 17.701 -12.669 -25.376 1.00 95.81 149 ARG A CA 1
ATOM 1244 C C . ARG A 1 149 ? 16.566 -12.858 -26.386 1.00 95.81 149 ARG A C 1
ATOM 1246 O O . ARG A 1 149 ? 15.639 -12.056 -26.457 1.00 95.81 149 ARG A O 1
ATOM 1253 N N . GLY A 1 150 ? 16.643 -13.926 -27.179 1.00 97.25 150 GLY A N 1
ATOM 1254 C CA . GLY A 1 150 ? 15.579 -14.307 -28.111 1.00 97.25 150 GLY A CA 1
ATOM 1255 C C . GLY A 1 150 ? 15.324 -13.273 -29.214 1.00 97.25 150 GLY A C 1
ATOM 1256 O O . GLY A 1 150 ? 16.263 -12.697 -29.764 1.00 97.25 150 GLY A O 1
ATOM 1257 N N . LYS A 1 151 ? 14.043 -13.058 -29.546 1.00 97.69 151 LYS A N 1
ATOM 1258 C CA . LYS A 1 151 ? 13.612 -12.197 -30.662 1.00 97.69 151 LYS A CA 1
ATOM 1259 C C . LYS A 1 151 ? 14.104 -10.754 -30.523 1.00 97.69 151 LYS A C 1
ATOM 1261 O O . LYS A 1 151 ? 14.609 -10.204 -31.493 1.00 97.69 151 LYS A O 1
ATOM 1266 N N . LEU A 1 152 ? 14.037 -10.186 -29.318 1.00 97.12 152 LEU A N 1
ATOM 1267 C CA . LEU A 1 152 ? 14.499 -8.820 -29.064 1.00 97.12 152 LEU A CA 1
ATOM 1268 C C . LEU A 1 152 ? 16.003 -8.675 -29.330 1.00 97.12 152 LEU A C 1
ATOM 1270 O O . LEU A 1 152 ? 16.428 -7.763 -30.029 1.00 97.12 152 LEU A O 1
ATOM 1274 N N . ARG A 1 153 ? 16.820 -9.635 -28.874 1.00 96.81 153 ARG A N 1
ATOM 1275 C CA . ARG A 1 153 ? 18.267 -9.600 -29.142 1.00 96.81 153 ARG A CA 1
ATOM 1276 C C . ARG A 1 153 ? 18.595 -9.709 -30.625 1.00 96.81 153 ARG A C 1
ATOM 1278 O O . ARG A 1 153 ? 19.586 -9.136 -31.069 1.00 96.81 153 ARG A O 1
ATOM 1285 N N . LYS A 1 154 ? 17.800 -10.476 -31.373 1.00 97.56 154 LYS A N 1
ATOM 1286 C CA . LYS A 1 154 ? 17.930 -10.565 -32.828 1.00 97.56 154 LYS A CA 1
ATOM 1287 C C . LYS A 1 154 ? 17.651 -9.200 -33.469 1.00 97.56 154 LYS A C 1
ATOM 1289 O O . LYS A 1 154 ? 18.507 -8.727 -34.206 1.00 97.56 154 LYS A O 1
ATOM 1294 N N . ARG A 1 155 ? 16.553 -8.538 -33.088 1.00 97.31 155 ARG A N 1
ATOM 1295 C CA . ARG A 1 155 ? 16.202 -7.188 -33.557 1.00 97.31 155 ARG A CA 1
ATOM 1296 C C . ARG A 1 155 ? 17.296 -6.161 -33.246 1.00 97.31 155 ARG A C 1
ATOM 1298 O O . ARG A 1 155 ? 17.735 -5.472 -34.151 1.00 97.31 155 ARG A O 1
ATOM 1305 N N . GLN A 1 156 ? 17.828 -6.137 -32.020 1.00 97.25 156 GLN A N 1
ATOM 1306 C CA . GLN A 1 156 ? 18.945 -5.249 -31.649 1.00 97.25 156 GLN A CA 1
ATOM 1307 C C . GLN A 1 156 ? 20.177 -5.426 -32.553 1.00 97.25 156 GLN A C 1
ATOM 1309 O O . GLN A 1 156 ? 20.825 -4.452 -32.930 1.00 97.25 156 GLN A O 1
ATOM 1314 N N . LYS A 1 157 ? 20.518 -6.672 -32.909 1.00 96.12 157 LYS A N 1
ATOM 1315 C CA . LYS A 1 157 ? 21.640 -6.953 -33.819 1.00 96.12 157 LYS A CA 1
ATOM 1316 C C . LYS A 1 157 ? 21.348 -6.488 -35.244 1.00 96.12 157 LYS A C 1
ATOM 1318 O O . LYS A 1 157 ? 22.211 -5.877 -35.857 1.00 96.12 157 LYS A O 1
ATOM 1323 N N . GLU A 1 158 ? 20.140 -6.738 -35.740 1.00 97.06 158 GLU A N 1
ATOM 1324 C CA . GLU A 1 158 ? 19.711 -6.284 -37.068 1.00 97.06 158 GLU A CA 1
ATOM 1325 C C . GLU A 1 158 ? 19.708 -4.748 -37.165 1.00 97.06 158 GLU A C 1
ATOM 1327 O O . GLU A 1 158 ? 20.196 -4.199 -38.153 1.00 97.06 158 GLU A O 1
ATOM 1332 N N . SER A 1 159 ? 19.246 -4.052 -36.120 1.00 96.81 159 SER A N 1
ATOM 1333 C CA . SER A 1 159 ? 19.317 -2.590 -36.023 1.00 96.81 159 SER A CA 1
ATOM 1334 C C . SER A 1 159 ? 20.764 -2.091 -36.023 1.00 96.81 159 SER A C 1
ATOM 1336 O O . SER A 1 159 ? 21.080 -1.146 -36.741 1.00 96.81 159 SER A O 1
ATOM 1338 N N . LEU A 1 160 ? 21.671 -2.744 -35.284 1.00 96.06 160 LEU A N 1
ATOM 1339 C CA . LEU A 1 160 ? 23.097 -2.394 -35.289 1.00 96.06 160 LEU A CA 1
ATOM 1340 C C . LEU A 1 160 ? 23.723 -2.562 -36.680 1.00 96.06 160 LEU A C 1
ATOM 1342 O O . LEU A 1 160 ? 24.438 -1.676 -37.144 1.00 96.06 160 LEU A O 1
ATOM 1346 N N . ASP A 1 161 ? 23.432 -3.669 -37.364 1.00 97.25 161 ASP A N 1
ATOM 1347 C CA . ASP A 1 161 ? 23.929 -3.922 -38.720 1.00 97.25 161 ASP A CA 1
ATOM 1348 C C . ASP A 1 161 ? 23.425 -2.865 -39.714 1.00 97.25 161 ASP A C 1
ATOM 1350 O O . ASP A 1 161 ? 24.148 -2.469 -40.636 1.00 97.25 161 ASP A O 1
ATOM 1354 N N . LEU A 1 162 ? 22.186 -2.393 -39.539 1.00 96.62 162 LEU A N 1
ATOM 1355 C CA . LEU A 1 162 ? 21.633 -1.290 -40.318 1.00 96.62 162 LEU A CA 1
ATOM 1356 C C . LEU A 1 162 ? 22.342 0.030 -39.997 1.00 96.62 162 LEU A C 1
ATOM 1358 O O . LEU A 1 162 ? 22.766 0.716 -40.927 1.00 96.62 162 LEU A O 1
ATOM 1362 N N . LEU A 1 163 ? 22.533 0.356 -38.716 1.00 96.38 163 LEU A N 1
ATOM 1363 C CA . LEU A 1 163 ? 23.231 1.569 -38.289 1.00 96.38 163 LEU A CA 1
ATOM 1364 C C . LEU A 1 163 ? 24.653 1.632 -38.860 1.00 96.38 163 LEU A C 1
ATOM 1366 O O . LEU A 1 163 ? 25.049 2.670 -39.376 1.00 96.38 163 LEU A O 1
ATOM 1370 N N . ILE A 1 164 ? 25.402 0.525 -38.843 1.00 96.38 164 ILE A N 1
ATOM 1371 C CA . ILE A 1 164 ? 26.758 0.466 -39.417 1.00 96.38 164 ILE A CA 1
ATOM 1372 C C . ILE A 1 164 ? 26.737 0.812 -40.912 1.00 96.38 164 ILE A C 1
ATOM 1374 O O . ILE A 1 164 ? 27.627 1.501 -41.414 1.00 96.38 164 ILE A O 1
ATOM 1378 N N . LYS A 1 165 ? 25.717 0.355 -41.648 1.00 97.19 165 LYS A N 1
ATOM 1379 C CA . LYS A 1 165 ? 25.555 0.716 -43.063 1.00 97.19 165 LYS A CA 1
ATOM 1380 C C . LYS A 1 165 ? 25.233 2.200 -43.212 1.00 97.19 165 LYS A C 1
ATOM 1382 O O . LYS A 1 165 ? 25.845 2.839 -44.063 1.00 97.19 165 LYS A O 1
ATOM 1387 N N . VAL A 1 166 ? 24.309 2.726 -42.406 1.00 95.44 166 VAL A N 1
ATOM 1388 C CA . VAL A 1 166 ? 23.918 4.145 -42.414 1.00 95.44 166 VAL A CA 1
ATOM 1389 C C . VAL A 1 166 ? 25.120 5.042 -42.118 1.00 95.44 166 VAL A C 1
ATOM 1391 O O . VAL A 1 166 ? 25.415 5.908 -42.933 1.00 95.44 166 VAL A O 1
ATOM 1394 N N . ASP A 1 167 ? 25.864 4.788 -41.038 1.00 95.56 167 ASP A N 1
ATOM 1395 C CA . ASP A 1 167 ? 27.072 5.544 -40.672 1.00 95.56 167 ASP A CA 1
ATOM 1396 C C . ASP A 1 167 ? 28.116 5.503 -41.795 1.00 95.56 167 ASP A C 1
ATOM 1398 O O . ASP A 1 167 ? 28.632 6.542 -42.202 1.00 95.56 167 ASP A O 1
ATOM 1402 N N . ARG A 1 168 ? 28.360 4.330 -42.394 1.00 97.00 168 ARG A N 1
ATOM 1403 C CA . ARG A 1 168 ? 29.285 4.211 -43.528 1.00 97.00 168 ARG A CA 1
ATOM 1404 C C . ARG A 1 168 ? 28.847 5.054 -44.730 1.00 97.00 168 ARG A C 1
ATOM 1406 O O . ARG A 1 168 ? 29.684 5.713 -45.340 1.00 97.00 168 ARG A O 1
ATOM 1413 N N . TYR A 1 169 ? 27.567 5.013 -45.106 1.00 96.00 169 TYR A N 1
ATOM 1414 C CA . TYR A 1 169 ? 27.065 5.819 -46.223 1.00 96.00 169 TYR A CA 1
ATOM 1415 C C . TYR A 1 169 ? 27.116 7.314 -45.910 1.00 96.00 169 TYR A C 1
ATOM 1417 O O . TYR A 1 169 ? 27.545 8.080 -46.768 1.00 96.00 169 TYR A O 1
ATOM 1425 N N . ALA A 1 170 ? 26.749 7.712 -44.692 1.00 94.19 170 ALA A N 1
ATOM 1426 C CA . ALA A 1 170 ? 26.809 9.094 -44.234 1.00 94.19 170 ALA A CA 1
ATOM 1427 C C . ALA A 1 170 ? 28.245 9.642 -44.285 1.00 94.19 170 ALA A C 1
ATOM 1429 O O . ALA A 1 170 ? 28.485 10.684 -44.895 1.00 94.19 170 ALA A O 1
ATOM 1430 N N . ARG A 1 171 ? 29.227 8.888 -43.774 1.00 93.94 171 ARG A N 1
ATOM 1431 C CA . ARG A 1 171 ? 30.647 9.276 -43.824 1.00 93.94 171 ARG A CA 1
ATOM 1432 C C . ARG A 1 171 ? 31.167 9.444 -45.247 1.00 93.94 171 ARG A C 1
ATOM 1434 O O . ARG A 1 171 ? 31.942 10.361 -45.501 1.00 93.94 171 ARG A O 1
ATOM 1441 N N . ASN A 1 172 ? 30.724 8.605 -46.186 1.00 95.56 172 ASN A N 1
ATOM 1442 C CA . ASN A 1 172 ? 31.135 8.706 -47.591 1.00 95.56 172 ASN A CA 1
ATOM 1443 C C . ASN A 1 172 ? 30.673 10.006 -48.269 1.00 95.56 172 ASN A C 1
ATOM 1445 O O . ASN A 1 172 ? 31.278 10.410 -49.258 1.00 95.56 172 ASN A O 1
ATOM 1449 N N . ILE A 1 173 ? 29.624 10.651 -47.754 1.00 93.06 173 ILE A N 1
ATOM 1450 C CA . ILE A 1 173 ? 29.130 11.947 -48.241 1.00 93.06 173 ILE A CA 1
ATOM 1451 C C . ILE A 1 173 ? 29.474 13.106 -47.293 1.00 93.06 173 ILE A C 1
ATOM 1453 O O . ILE A 1 173 ? 28.963 14.207 -47.461 1.00 93.06 173 ILE A O 1
ATOM 1457 N N . GLY A 1 174 ? 30.361 12.873 -46.319 1.00 91.31 174 GLY A N 1
ATOM 1458 C CA . GLY A 1 174 ? 30.864 13.901 -45.407 1.00 91.31 174 GLY A CA 1
ATOM 1459 C C . GLY A 1 174 ? 29.957 14.227 -44.217 1.00 91.31 174 GLY A C 1
ATOM 1460 O O . GLY A 1 174 ? 30.183 15.251 -43.581 1.00 91.31 174 GLY A O 1
ATOM 1461 N N . LEU A 1 175 ? 28.967 13.385 -43.903 1.00 92.50 175 LEU A N 1
ATOM 1462 C CA . LEU A 1 175 ? 28.071 13.561 -42.755 1.00 92.50 175 LEU A CA 1
ATOM 1463 C C . LEU A 1 175 ? 28.500 12.695 -41.567 1.00 92.50 175 LEU A C 1
ATOM 1465 O O . LEU A 1 175 ? 28.913 11.542 -41.741 1.00 92.50 175 LEU A O 1
ATOM 1469 N N . ASN A 1 176 ? 28.342 13.221 -40.351 1.00 91.69 176 ASN A N 1
ATOM 1470 C CA . ASN A 1 176 ? 28.601 12.488 -39.116 1.00 91.69 176 ASN A CA 1
ATOM 1471 C C . ASN A 1 176 ? 27.299 12.118 -38.404 1.00 91.69 176 ASN A C 1
ATOM 1473 O O . ASN A 1 176 ? 26.511 12.972 -38.007 1.00 91.69 176 ASN A O 1
ATOM 1477 N N . VAL A 1 177 ? 27.104 10.818 -38.196 1.00 92.81 177 VAL A N 1
ATOM 1478 C CA . VAL A 1 177 ? 25.973 10.276 -37.441 1.00 92.81 177 VAL A CA 1
ATOM 1479 C C . VAL A 1 177 ? 26.421 10.019 -36.005 1.00 92.81 177 VAL A C 1
ATOM 1481 O O . VAL A 1 177 ? 27.448 9.381 -35.769 1.00 92.81 177 VAL A O 1
ATOM 1484 N N . ILE A 1 178 ? 25.661 10.523 -35.039 1.00 94.12 178 ILE A N 1
ATOM 1485 C CA . ILE A 1 178 ? 25.963 10.435 -33.609 1.00 94.12 178 ILE A CA 1
ATOM 1486 C C . ILE A 1 178 ? 24.827 9.673 -32.928 1.00 94.12 178 ILE A C 1
ATOM 1488 O O . ILE A 1 178 ? 23.662 9.985 -33.152 1.00 94.12 178 ILE A O 1
ATOM 1492 N N . LEU A 1 179 ? 25.157 8.681 -32.095 1.00 95.88 179 LEU A N 1
ATOM 1493 C CA . LEU A 1 179 ? 24.161 8.008 -31.255 1.00 95.88 179 LEU A CA 1
ATOM 1494 C C . LEU A 1 179 ? 23.536 8.995 -30.271 1.00 95.88 179 LEU A C 1
ATOM 1496 O O . LEU A 1 179 ? 24.244 9.807 -29.674 1.00 95.88 179 LEU A O 1
ATOM 1500 N N . GLU A 1 180 ? 22.235 8.868 -30.043 1.00 95.50 180 GLU A N 1
ATOM 1501 C CA . GLU A 1 180 ? 21.497 9.763 -29.157 1.00 95.50 180 GLU A CA 1
ATOM 1502 C C . GLU A 1 180 ? 20.733 8.994 -28.069 1.00 95.50 180 GLU A C 1
ATOM 1504 O O . GLU A 1 180 ? 20.637 7.763 -28.099 1.00 95.50 180 GLU A O 1
ATOM 1509 N N . GLY A 1 181 ? 20.310 9.721 -27.030 1.00 94.75 181 GLY A N 1
ATOM 1510 C CA . GLY A 1 181 ? 19.403 9.232 -25.996 1.00 94.75 181 GLY A CA 1
ATOM 1511 C C . GLY A 1 181 ? 19.775 7.875 -25.392 1.00 94.75 181 GLY A C 1
ATOM 1512 O O . GLY A 1 181 ? 20.859 7.682 -24.820 1.00 94.75 181 GLY A O 1
ATOM 1513 N N . GLY A 1 182 ? 18.833 6.934 -25.495 1.00 93.94 182 GLY A N 1
ATOM 1514 C CA . GLY A 1 182 ? 18.944 5.583 -24.949 1.00 93.94 182 GLY A CA 1
ATOM 1515 C C . GLY A 1 182 ? 20.099 4.783 -25.551 1.00 93.94 182 GLY A C 1
ATOM 1516 O O . GLY A 1 182 ? 20.795 4.075 -24.817 1.00 93.94 182 GLY A O 1
ATOM 1517 N N . ASN A 1 183 ? 20.380 4.954 -26.845 1.00 95.12 183 ASN A N 1
ATOM 1518 C CA . ASN A 1 183 ? 21.437 4.211 -27.524 1.00 95.12 183 ASN A CA 1
ATOM 1519 C C . ASN A 1 183 ? 22.834 4.689 -27.118 1.00 95.12 183 ASN A C 1
ATOM 1521 O O . ASN A 1 183 ? 23.715 3.854 -26.900 1.00 95.12 183 ASN A O 1
ATOM 1525 N N . LEU A 1 184 ? 23.039 6.001 -26.941 1.00 95.88 184 LEU A N 1
ATOM 1526 C CA . LEU A 1 184 ? 24.300 6.530 -26.405 1.00 95.88 184 LEU A CA 1
ATOM 1527 C C . LEU A 1 184 ? 24.523 6.068 -24.959 1.00 95.88 184 LEU A C 1
ATOM 1529 O O . LEU A 1 184 ? 25.606 5.586 -24.617 1.00 95.88 184 LEU A O 1
ATOM 1533 N N . LEU A 1 185 ? 23.489 6.165 -24.115 1.00 94.69 185 LEU A N 1
ATOM 1534 C CA . LEU A 1 185 ? 23.559 5.693 -22.732 1.00 94.69 185 LEU A CA 1
ATOM 1535 C C . LEU A 1 185 ? 23.872 4.195 -22.672 1.00 94.69 185 LEU A C 1
ATOM 1537 O O . LEU A 1 185 ? 24.724 3.783 -21.887 1.00 94.69 185 LEU A O 1
ATOM 1541 N N . GLY A 1 186 ? 23.206 3.381 -23.492 1.00 94.00 186 GLY A N 1
ATOM 1542 C CA . GLY A 1 186 ? 23.464 1.949 -23.589 1.00 94.00 186 GLY A CA 1
ATOM 1543 C C . GLY A 1 186 ? 24.905 1.658 -23.997 1.00 94.00 186 GLY A C 1
ATOM 1544 O O . GLY A 1 186 ? 25.564 0.830 -23.361 1.00 94.00 186 GLY A O 1
ATOM 1545 N N . ALA A 1 187 ? 25.414 2.352 -25.019 1.00 93.94 187 ALA A N 1
ATOM 1546 C CA . ALA A 1 187 ? 26.767 2.142 -25.522 1.00 93.94 187 ALA A CA 1
ATOM 1547 C C . ALA A 1 187 ? 27.813 2.337 -24.413 1.00 93.94 187 ALA A C 1
ATOM 1549 O O . ALA A 1 187 ? 28.708 1.505 -24.265 1.00 93.94 187 ALA A O 1
ATOM 1550 N N . ILE A 1 188 ? 27.652 3.378 -23.589 1.00 93.94 188 ILE A N 1
ATOM 1551 C CA . ILE A 1 188 ? 28.558 3.678 -22.473 1.00 93.94 188 ILE A CA 1
ATOM 1552 C C . ILE A 1 188 ? 28.310 2.776 -21.256 1.00 93.94 188 ILE A C 1
ATOM 1554 O O . ILE A 1 188 ? 29.251 2.213 -20.704 1.00 93.94 188 ILE A O 1
ATOM 1558 N N . ARG A 1 189 ? 27.057 2.630 -20.810 1.00 92.06 189 ARG A N 1
ATOM 1559 C CA . ARG A 1 189 ? 26.714 1.946 -19.550 1.00 92.06 189 ARG A CA 1
ATOM 1560 C C . ARG A 1 189 ? 26.675 0.426 -19.682 1.00 92.06 189 ARG A C 1
ATOM 1562 O O . ARG A 1 189 ? 27.108 -0.280 -18.780 1.00 92.06 189 ARG A O 1
ATOM 1569 N N . ASN A 1 190 ? 26.098 -0.080 -20.767 1.00 91.88 190 ASN A N 1
ATOM 1570 C CA . ASN A 1 190 ? 25.809 -1.500 -20.972 1.00 91.88 190 ASN A CA 1
ATOM 1571 C C . ASN A 1 190 ? 26.770 -2.161 -21.978 1.00 91.88 190 ASN A C 1
ATOM 1573 O O . ASN A 1 190 ? 26.677 -3.371 -22.194 1.00 91.88 190 ASN A O 1
ATOM 1577 N N . GLY A 1 191 ? 27.672 -1.394 -22.604 1.00 92.06 191 GLY A N 1
ATOM 1578 C CA . GLY A 1 191 ? 28.564 -1.884 -23.660 1.00 92.06 191 GLY A CA 1
ATOM 1579 C C . GLY A 1 191 ? 27.814 -2.310 -24.928 1.00 92.06 191 GLY A C 1
ATOM 1580 O O . GLY A 1 191 ? 28.246 -3.228 -25.627 1.00 92.06 191 GLY A O 1
ATOM 1581 N N . GLY A 1 192 ? 26.648 -1.715 -25.192 1.00 92.38 192 GLY A N 1
ATOM 1582 C CA . GLY A 1 192 ? 25.761 -2.089 -26.293 1.00 92.38 192 GLY A CA 1
ATOM 1583 C C . GLY A 1 192 ? 24.362 -1.508 -26.110 1.00 92.38 192 GLY A C 1
ATOM 1584 O O . GLY A 1 192 ? 24.203 -0.424 -25.580 1.00 92.38 192 GLY A O 1
ATOM 1585 N N . PHE A 1 193 ? 23.318 -2.218 -26.521 1.00 95.25 193 PHE A N 1
ATOM 1586 C CA . PHE A 1 193 ? 21.950 -1.754 -26.275 1.00 95.25 193 PHE A CA 1
ATOM 1587 C C . PHE A 1 193 ? 21.590 -1.752 -24.788 1.00 95.25 193 PHE A C 1
ATOM 1589 O O . PHE A 1 193 ? 21.995 -2.647 -24.036 1.00 95.25 193 PHE A O 1
ATOM 1596 N N . VAL A 1 194 ? 20.729 -0.812 -24.396 1.00 94.88 194 VAL A N 1
ATOM 1597 C CA . VAL A 1 194 ? 19.954 -0.956 -23.163 1.00 94.88 194 VAL A CA 1
ATOM 1598 C C . VAL A 1 194 ? 19.075 -2.218 -23.294 1.00 94.88 194 VAL A C 1
ATOM 1600 O O . VAL A 1 194 ? 18.489 -2.449 -24.349 1.00 94.88 194 VAL A O 1
ATOM 1603 N N . PRO A 1 195 ? 18.989 -3.102 -22.280 1.00 93.88 195 PRO A N 1
ATOM 1604 C CA . PRO A 1 195 ? 18.423 -4.439 -22.482 1.00 93.88 195 PRO A CA 1
ATOM 1605 C C . PRO A 1 195 ? 16.984 -4.516 -22.999 1.00 93.88 195 PRO A C 1
ATOM 1607 O O . PRO A 1 195 ? 16.665 -5.482 -23.681 1.00 93.88 195 PRO A O 1
ATOM 1610 N N . TRP A 1 196 ? 16.124 -3.551 -22.680 1.00 92.75 196 TRP A N 1
ATOM 1611 C CA . TRP A 1 196 ? 14.723 -3.523 -23.127 1.00 92.75 196 TRP A CA 1
ATOM 1612 C C . TRP A 1 196 ? 14.499 -2.705 -24.404 1.00 92.75 196 TRP A C 1
ATOM 1614 O O . TRP A 1 196 ? 13.376 -2.649 -24.888 1.00 92.75 196 TRP A O 1
ATOM 1624 N N . ASP A 1 197 ? 15.556 -2.093 -24.926 1.00 94.62 197 ASP A N 1
ATOM 1625 C CA . ASP A 1 197 ? 15.525 -1.175 -26.059 1.00 94.62 197 ASP A CA 1
ATOM 1626 C C . ASP A 1 197 ? 15.509 -1.928 -27.396 1.00 94.62 197 ASP A C 1
ATOM 1628 O O . ASP A 1 197 ? 16.140 -2.991 -27.512 1.00 94.62 197 ASP A O 1
ATOM 1632 N N . ASP A 1 198 ? 14.785 -1.422 -28.396 1.00 93.38 198 ASP A N 1
ATOM 1633 C CA . ASP A 1 198 ? 14.531 -2.148 -29.652 1.00 93.38 198 ASP A CA 1
ATOM 1634 C C . ASP A 1 198 ? 14.630 -1.319 -30.946 1.00 93.38 198 ASP A C 1
ATOM 1636 O O . ASP A 1 198 ? 14.450 -1.863 -32.049 1.00 93.38 198 ASP A O 1
ATOM 1640 N N . ASP A 1 199 ? 15.018 -0.055 -30.817 1.00 94.81 199 ASP A N 1
ATOM 1641 C CA . ASP A 1 199 ? 15.266 0.918 -31.873 1.00 94.81 199 ASP A CA 1
ATOM 1642 C C . ASP A 1 199 ? 16.640 1.597 -31.717 1.00 94.81 199 ASP A C 1
ATOM 1644 O O . ASP A 1 199 ? 17.418 1.302 -30.809 1.00 94.81 199 ASP A O 1
ATOM 1648 N N . ILE A 1 200 ? 17.010 2.398 -32.719 1.00 95.81 200 ILE A N 1
ATOM 1649 C CA . ILE A 1 200 ? 18.246 3.182 -32.727 1.00 95.81 200 ILE A CA 1
ATOM 1650 C C . ILE A 1 200 ? 17.905 4.599 -33.161 1.00 95.81 200 ILE A C 1
ATOM 1652 O O . ILE A 1 200 ? 17.543 4.817 -34.319 1.00 95.81 200 ILE A O 1
ATOM 1656 N N . ASP A 1 201 ? 18.144 5.538 -32.260 1.00 94.88 201 ASP A N 1
ATOM 1657 C CA . ASP A 1 201 ? 18.106 6.963 -32.508 1.00 94.88 201 ASP A CA 1
ATOM 1658 C C . ASP A 1 201 ? 19.506 7.501 -32.799 1.00 94.88 201 ASP A C 1
ATOM 1660 O O . ASP A 1 201 ? 20.509 7.190 -32.137 1.00 94.88 201 ASP A O 1
ATOM 1664 N N . VAL A 1 202 ? 19.565 8.340 -33.827 1.00 94.62 202 VAL A N 1
ATOM 1665 C CA . VAL A 1 202 ? 20.769 9.057 -34.215 1.00 94.62 202 VAL A CA 1
ATOM 1666 C C . VAL A 1 202 ? 20.463 10.508 -34.516 1.00 94.62 202 VAL A C 1
ATOM 1668 O O . VAL A 1 202 ? 19.388 10.859 -35.001 1.00 94.62 202 VAL A O 1
ATOM 1671 N N . VAL A 1 203 ? 21.459 11.348 -34.287 1.00 94.19 203 VAL A N 1
ATOM 1672 C CA . VAL A 1 203 ? 21.428 12.772 -34.596 1.00 94.19 203 VAL A CA 1
ATOM 1673 C C . VAL A 1 203 ? 22.629 13.159 -35.448 1.00 94.19 203 VAL A C 1
ATOM 1675 O O . VAL A 1 203 ? 23.612 12.425 -35.553 1.00 94.19 203 VAL A O 1
ATOM 1678 N N . MET A 1 204 ? 22.537 14.328 -36.068 1.00 92.06 204 MET A N 1
ATOM 1679 C CA . MET A 1 204 ? 23.606 14.957 -36.844 1.00 92.06 204 MET A CA 1
ATOM 1680 C C . MET A 1 204 ? 23.791 16.387 -36.346 1.00 92.06 204 MET A C 1
ATOM 1682 O O . MET A 1 204 ? 22.899 16.945 -35.691 1.00 92.06 204 MET A O 1
ATOM 1686 N N . LEU A 1 205 ? 24.926 17.009 -36.659 1.00 90.06 205 LEU A N 1
ATOM 1687 C CA . LEU A 1 205 ? 25.100 18.418 -36.332 1.00 90.06 205 LEU A CA 1
ATOM 1688 C C . LEU A 1 205 ? 24.132 19.269 -37.162 1.00 90.06 205 LEU A C 1
ATOM 1690 O O . LEU A 1 205 ? 23.816 18.968 -38.311 1.00 90.06 205 LEU A O 1
ATOM 1694 N N . ARG A 1 206 ? 23.648 20.375 -36.590 1.00 88.00 206 ARG A N 1
ATOM 1695 C CA . ARG A 1 206 ? 22.630 21.206 -37.256 1.00 88.00 206 ARG A CA 1
ATOM 1696 C C . ARG A 1 206 ? 23.101 21.762 -38.604 1.00 88.00 206 ARG A C 1
ATOM 1698 O O . ARG A 1 206 ? 22.286 21.946 -39.499 1.00 88.00 206 ARG A O 1
ATOM 1705 N N . ASN A 1 207 ? 24.394 22.042 -38.737 1.00 89.06 207 ASN A N 1
ATOM 1706 C CA . ASN A 1 207 ? 25.015 22.504 -39.978 1.00 89.06 207 ASN A CA 1
ATOM 1707 C C . ASN A 1 207 ? 25.150 21.403 -41.046 1.00 89.06 207 ASN A C 1
ATOM 1709 O O . ASN A 1 207 ? 25.345 21.746 -42.201 1.00 89.06 207 ASN A O 1
ATOM 1713 N N . GLU A 1 208 ? 25.046 20.124 -40.677 1.00 85.00 208 GLU A N 1
ATOM 1714 C CA . GLU A 1 208 ? 25.075 18.973 -41.593 1.00 85.00 208 GLU A CA 1
ATOM 1715 C C . GLU A 1 208 ? 23.671 18.607 -42.124 1.00 85.00 208 GLU A C 1
ATOM 1717 O O . GLU A 1 208 ? 23.542 17.754 -42.996 1.00 85.00 208 GLU A O 1
ATOM 1722 N N . TYR A 1 209 ? 22.609 19.231 -41.598 1.00 74.88 209 TYR A N 1
ATOM 1723 C CA . TYR A 1 209 ? 21.215 18.988 -41.999 1.00 74.88 209 TYR A CA 1
ATOM 1724 C C . TYR A 1 209 ? 20.722 19.898 -43.141 1.00 74.88 209 TYR A C 1
ATOM 1726 O O . TYR A 1 209 ? 19.750 19.558 -43.815 1.00 74.88 209 TYR A O 1
ATOM 1734 N N . ASN A 1 210 ? 21.343 21.068 -43.315 1.00 63.97 210 ASN A N 1
ATOM 1735 C CA . ASN A 1 210 ? 20.933 22.093 -44.286 1.00 63.97 210 ASN A CA 1
ATOM 1736 C C . ASN A 1 210 ? 21.721 21.979 -45.591 1.00 63.97 210 ASN A C 1
ATOM 1738 O O . ASN A 1 210 ? 21.149 22.375 -46.630 1.00 63.97 210 ASN A O 1
#

InterPro domains:
  IPR007074 LicD/FKTN/FKRP, nucleotidyltransferase domain [PF04991] (171-210)
  IPR029063 S-adenosyl-L-methionine-dependent methyltransferase superfamily [SSF53335] (3-130)
  IPR054601 C2185-like, N-terminal [PF22674] (2-83)

Organism: Lachnospira eligens (strain ATCC 27750 / DSM 3376 / VPI C15-48 / C15-B4) (NCBI:txid515620)

pLDDT: mean 92.04, std 6.39, range [59.03, 98.06]

Sequence (210 aa):
MSKIIVFGTGKYGKEAYDFFGDDNVLCFADNNAALTGKYLYEKEIILPSDIQSHYKEYLIILAAREELCIEMEYQLMKMGIENSLNFIFIRDYILSGRIDFNEFIDRYLDDAYIYKLKYKQELRKEKQCLEKIEFFQQIADIRHLKPARGKLRKRQKESLDLLIKVDRYARNIGLNVILEGGNLLGAIRNGGFVPWDDDIDVVMLRNEYN

Foldseek 3Di:
DAAEEEEDPDPQSVVLCVVLDPRHYQAYEYCPPVQAQPDDPNHGYHHPVPCDPVLLSHAYEYRDPPVVSVVVCVVCVVVVRNRYDYSVLVVVCCVVVVDPSVRCVVCSSPPVVSVVSVVVVVVVVVVVVVVVVVVCCVVPVLLPDDAADDPQNVLQVVQVVVVVVVQVVCVVVPWHKAWDDQQVCCCVRVVGHSRVDRHTDIDTPPVRVD

Radius of gyration: 29.31 Å; chains: 1; bounding box: 60×37×77 Å